Protein AF-A0ABC9BJR6-F1 (afdb_monomer)

Secondary structure (DSSP, 8-state):
--HHHHHHHHHHHHH-TT--EEEEEEETHHHHHHHHHHHHHEEE-GGGSS-SS----------EEETTBEEEEEEEES--TT-STTSSS-GGGTT-HHHHHHHTTTHHHH--HHHHHHTT---STTPPPHHHHTTSEETTEEHHHHHHHSSEEEEEEESSS-SSS-HHHHHT--TTTSPPGGG----SS-TTEEEEE-------------SS--HHHHHHHHHTTS--EEEEE--TTSGGGGGHHHHTTTSSHHHHGGGHHHHHHHHHT---

Solvent-accessible surface area (backbone atoms only — not comparable to full-atom values): 15468 Å² total;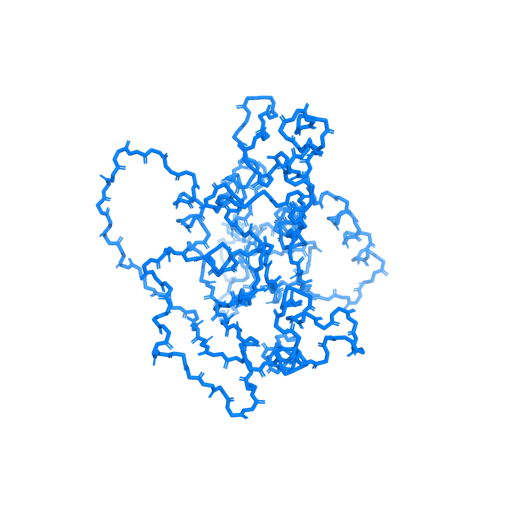 per-residue (Å²): 125,22,61,70,58,33,54,49,51,50,53,53,49,72,75,37,84,84,67,58,66,44,68,49,77,28,51,29,72,41,30,59,30,47,52,43,16,41,18,73,32,42,41,75,54,68,67,84,80,75,58,98,67,88,78,97,67,96,63,79,81,66,64,30,28,45,68,88,15,47,36,34,34,41,37,28,36,38,15,44,76,51,38,44,72,90,48,100,58,72,64,91,52,69,73,47,78,79,54,65,83,61,35,81,87,44,47,83,79,66,56,45,77,67,49,26,40,39,56,60,62,35,66,65,92,84,41,75,25,57,63,69,50,55,24,35,65,53,91,96,35,37,22,38,60,33,60,55,29,27,75,39,39,37,24,33,11,35,71,48,60,28,76,66,33,50,36,44,27,16,45,68,49,52,83,86,71,52,79,56,78,90,70,55,50,64,38,90,88,26,69,39,40,24,45,76,44,68,64,64,92,73,92,78,79,89,73,84,86,68,97,66,94,49,72,54,58,51,32,42,60,34,52,61,78,38,69,49,28,31,37,32,31,42,41,85,88,46,93,49,21,86,46,28,72,46,15,60,72,34,74,45,61,94,74,11,53,86,17,48,43,53,47,48,55,50,58,79,67,55,71,130

Sequence (272 aa):
MGERLANEVLSVVQQRTGVKKISFVAHSLGGLVARYAIGRLYEPNNRNMSSAGKSRDGVENLEGLIAGLEPMNFITFASPHLGSSGNKQLPFLCGLPFLERRASETAHLIVGRTGKHLFLTDNDDGRRPLLLRMVDDSGDLQFRSALRSFKRRVAYANANFDHMVGWRTSSIRRQHELPKHRLLVRDEKYPHIVYVEKEVTNNNETEARTNVYDPEEEMIRGLTQVPWERVDVSFQKSSQRLVAHNTIQVKSYWLNSDGADVINHMMDNFIV

InterPro domains:
  IPR007751 Domain of unknown function DUF676, lipase-like [PF05057] (1-169)
  IPR029058 Alpha/Beta hydrolase fold [G3DSA:3.40.50.1820] (1-260)
  IPR029058 Alpha/Beta hydrolase fold [SSF53474] (8-192)
  IPR044294 Lipase-like [PTHR12482] (1-268)

pLDDT: mean 79.79, std 20.38, range [33.16, 98.62]

Radius of gyration: 19.59 Å; Cα contacts (8 Å, |Δi|>4): 458; chains: 1; bounding box: 51×49×60 Å

Mean predicted aligned error: 10.08 Å

Nearest PDB structures (foldseek):
  2hih-assembly1_A  TM=3.660E-01  e=6.376E-02  Staphylococcus hyicus
  5ce5-assembly1_A  TM=3.638E-01  e=7.171E-02  Geobacillus thermocatenulatus
  9clr-assembly1_A  TM=4.215E-01  e=5.292E-01  Hevea brasiliensis
  9clr-assembly2_B  TM=4.699E-01  e=1.525E+00  Hevea brasiliensis
  8sni-assembly2_B  TM=3.286E-01  e=4.437E-01  Hevea brasiliensis

Organism: NCBI:txid240449

Structure (mmCIF, N/CA/C/O backbone):
data_AF-A0ABC9BJR6-F1
#
_entry.id   AF-A0ABC9BJR6-F1
#
loop_
_atom_site.group_PDB
_atom_site.id
_atom_site.type_symbol
_atom_site.label_atom_id
_atom_site.label_alt_id
_atom_site.label_comp_id
_atom_site.label_asym_id
_atom_site.label_entity_id
_atom_site.label_seq_id
_atom_site.pdbx_PDB_ins_code
_atom_site.Cartn_x
_atom_site.Cartn_y
_atom_site.Cartn_z
_atom_site.occupancy
_atom_site.B_iso_or_equiv
_atom_site.auth_seq_id
_atom_site.auth_comp_id
_atom_site.auth_asym_id
_atom_site.auth_atom_id
_atom_site.pdbx_PDB_model_num
ATOM 1 N N . MET A 1 1 ? -1.722 15.882 5.722 1.00 72.44 1 MET A N 1
ATOM 2 C CA . MET A 1 1 ? -2.001 14.855 4.681 1.00 72.44 1 MET A CA 1
ATOM 3 C C . MET A 1 1 ? -2.963 13.837 5.304 1.00 72.44 1 MET A C 1
ATOM 5 O O . MET A 1 1 ? -2.920 13.757 6.510 1.00 72.44 1 MET A O 1
ATOM 9 N N . GLY A 1 2 ? -3.872 13.151 4.596 1.00 84.75 2 GLY A N 1
ATOM 10 C CA . GLY A 1 2 ? -4.676 12.039 5.170 1.00 84.75 2 GLY A CA 1
ATOM 11 C C . GLY A 1 2 ? -5.944 12.354 5.988 1.00 84.75 2 GLY A C 1
ATOM 12 O O . GLY A 1 2 ? -6.841 11.520 6.006 1.00 84.75 2 GLY A O 1
ATOM 13 N N . GLU A 1 3 ? -6.091 13.548 6.570 1.00 90.25 3 GLU A N 1
ATOM 14 C CA . GLU A 1 3 ? -7.256 13.902 7.416 1.00 90.25 3 GLU A CA 1
ATOM 15 C C . GLU A 1 3 ? -8.616 13.660 6.758 1.00 90.25 3 GLU A C 1
ATOM 17 O O . GLU A 1 3 ? -9.513 13.048 7.328 1.00 90.25 3 GLU A O 1
ATOM 22 N N . ARG A 1 4 ? -8.751 14.119 5.511 1.00 93.44 4 ARG A N 1
ATOM 23 C CA . ARG A 1 4 ? -9.997 13.984 4.756 1.00 93.44 4 ARG A CA 1
ATOM 24 C C . ARG A 1 4 ? -10.370 12.517 4.538 1.00 93.44 4 ARG A C 1
ATOM 26 O O . ARG A 1 4 ? -11.547 12.197 4.572 1.00 93.44 4 ARG A O 1
ATOM 33 N N . LEU A 1 5 ? -9.377 11.646 4.328 1.00 95.62 5 LEU A N 1
ATOM 34 C CA . LEU A 1 5 ? -9.612 10.210 4.181 1.00 95.62 5 LEU A CA 1
ATOM 35 C C . LEU A 1 5 ? -10.090 9.601 5.502 1.00 95.62 5 LEU A C 1
ATOM 37 O O . LEU A 1 5 ? -11.038 8.829 5.489 1.00 95.62 5 LEU A O 1
ATOM 41 N N . ALA A 1 6 ? -9.481 9.972 6.631 1.00 96.50 6 ALA A N 1
ATOM 42 C CA . ALA A 1 6 ? -9.922 9.500 7.942 1.00 96.50 6 ALA A CA 1
ATOM 43 C C . ALA A 1 6 ? -11.385 9.893 8.226 1.00 96.50 6 ALA A C 1
ATOM 45 O O . ALA A 1 6 ? -12.198 9.043 8.577 1.00 96.50 6 ALA A O 1
ATOM 46 N N . ASN A 1 7 ? -11.745 11.156 7.983 1.00 97.12 7 ASN A N 1
ATOM 47 C CA . ASN A 1 7 ? -13.117 11.632 8.180 1.00 97.12 7 ASN A CA 1
ATOM 48 C C . ASN A 1 7 ? -14.127 10.917 7.268 1.00 97.12 7 ASN A C 1
ATOM 50 O O . ASN A 1 7 ? -15.218 10.573 7.717 1.00 97.12 7 ASN A O 1
ATOM 54 N N . GLU A 1 8 ? -13.758 10.654 6.011 1.00 97.00 8 GLU A N 1
ATOM 55 C CA . GLU A 1 8 ? -14.596 9.893 5.078 1.00 97.00 8 GLU A CA 1
ATOM 56 C C . GLU A 1 8 ? -14.822 8.457 5.569 1.00 97.00 8 GLU A C 1
ATOM 58 O O . GLU A 1 8 ? -15.955 7.981 5.586 1.00 97.00 8 GLU A O 1
ATOM 63 N N . VAL A 1 9 ? -13.762 7.781 6.031 1.00 97.38 9 VAL A N 1
ATOM 64 C CA . VAL A 1 9 ? -13.868 6.425 6.589 1.00 97.38 9 VAL A CA 1
ATOM 65 C C . VAL A 1 9 ? -14.830 6.411 7.775 1.00 97.38 9 VAL A C 1
ATOM 67 O O . VAL A 1 9 ? -15.749 5.598 7.784 1.00 97.38 9 VAL A O 1
ATOM 70 N N . LEU A 1 10 ? -14.685 7.335 8.730 1.00 96.62 10 LEU A N 1
ATOM 71 C CA . LEU A 1 10 ? -15.600 7.435 9.874 1.00 96.62 10 LEU A CA 1
ATOM 72 C C . LEU A 1 10 ? -17.053 7.628 9.428 1.00 96.62 10 LEU A C 1
ATOM 74 O O . LEU A 1 10 ? -17.943 6.952 9.942 1.00 96.62 10 LEU A O 1
ATOM 78 N N . SER A 1 11 ? -17.291 8.501 8.445 1.00 96.75 11 SER A N 1
ATOM 79 C CA . SER A 1 11 ? -18.632 8.743 7.907 1.00 96.75 11 SER A CA 1
ATOM 80 C C . SER A 1 11 ? -19.245 7.476 7.301 1.00 96.75 11 SER A C 1
ATOM 82 O O . SER A 1 11 ? -20.383 7.123 7.613 1.00 96.75 11 SER A O 1
ATOM 84 N N . VAL A 1 12 ? -18.478 6.737 6.494 1.00 96.12 12 VAL A N 1
ATOM 85 C CA . VAL A 1 12 ? -18.939 5.491 5.865 1.00 96.12 12 VAL A CA 1
ATOM 86 C C . VAL A 1 12 ? -19.206 4.400 6.902 1.00 96.12 12 VAL A C 1
ATOM 88 O O . VAL A 1 12 ? -20.218 3.705 6.799 1.00 96.12 12 VAL A O 1
ATOM 91 N N . VAL A 1 13 ? -18.336 4.246 7.904 1.00 95.44 13 VAL A N 1
ATOM 92 C CA . VAL A 1 13 ? -18.509 3.244 8.970 1.00 95.44 13 VAL A CA 1
ATOM 93 C C . VAL A 1 13 ? -19.767 3.530 9.788 1.00 95.44 13 VAL A C 1
ATOM 95 O O . VAL A 1 13 ? -20.563 2.621 10.019 1.00 95.44 13 VAL A O 1
ATOM 98 N N . GLN A 1 14 ? -20.012 4.794 10.145 1.00 93.69 14 GLN A N 1
ATOM 99 C CA . GLN A 1 14 ? -21.229 5.202 10.856 1.00 93.69 14 GLN A CA 1
ATOM 100 C C . GLN A 1 14 ? -22.506 4.912 10.056 1.00 93.69 14 GLN A C 1
ATOM 102 O O . GLN A 1 14 ? -23.525 4.533 10.630 1.00 93.69 14 GLN A O 1
ATOM 107 N N . GLN A 1 15 ? -22.459 5.054 8.729 1.00 95.81 15 GLN A N 1
ATOM 108 C CA . GLN A 1 15 ? -23.601 4.786 7.850 1.00 95.81 15 GLN A CA 1
ATOM 109 C C . GLN A 1 15 ? -23.827 3.293 7.570 1.00 95.81 15 GLN A C 1
ATOM 111 O O . GLN A 1 15 ? -24.908 2.911 7.119 1.00 95.81 15 GLN A O 1
ATOM 116 N N . ARG A 1 16 ? -22.829 2.432 7.804 1.00 93.62 16 ARG A N 1
ATOM 117 C CA . ARG A 1 16 ? -22.871 1.005 7.451 1.00 93.62 16 ARG A CA 1
ATOM 118 C C . ARG A 1 16 ? -22.649 0.113 8.672 1.00 93.62 16 ARG A C 1
ATOM 120 O O . ARG A 1 16 ? -21.613 -0.530 8.811 1.00 93.62 16 ARG A O 1
ATOM 127 N N . THR A 1 17 ? -23.683 -0.011 9.500 1.00 85.12 17 THR A N 1
ATOM 128 C CA . THR A 1 17 ? -23.673 -0.738 10.788 1.00 85.12 17 THR A CA 1
ATOM 129 C C . THR A 1 17 ? -23.356 -2.240 10.713 1.00 85.12 17 THR A C 1
ATOM 131 O O . THR A 1 17 ? -23.087 -2.858 11.739 1.00 85.12 17 THR A O 1
ATOM 134 N N . GLY A 1 18 ? -23.377 -2.852 9.523 1.00 91.12 18 GLY A N 1
ATOM 135 C CA . GLY A 1 18 ? -23.028 -4.265 9.322 1.00 91.12 18 GLY A CA 1
ATOM 136 C C . GLY A 1 18 ? -21.555 -4.531 8.990 1.00 91.12 18 GLY A C 1
ATOM 137 O O . GLY A 1 18 ? -21.148 -5.692 8.934 1.00 91.12 18 GLY A O 1
ATOM 138 N N . VAL A 1 19 ? -20.756 -3.490 8.736 1.00 93.94 19 VAL A N 1
ATOM 139 C CA . VAL A 1 19 ? -19.340 -3.647 8.381 1.00 93.94 19 VAL A CA 1
ATOM 140 C C . VAL A 1 19 ? -18.544 -3.974 9.640 1.00 93.94 19 VAL A C 1
ATOM 142 O O . VAL A 1 19 ? -18.685 -3.307 10.657 1.00 93.94 19 VAL A O 1
ATOM 145 N N . LYS A 1 20 ? -17.711 -5.017 9.572 1.00 94.88 20 LYS A N 1
ATOM 146 C CA . LYS A 1 20 ? -16.884 -5.482 10.703 1.00 94.88 20 LYS A CA 1
ATOM 147 C C . LYS A 1 20 ? -15.385 -5.376 10.454 1.00 94.88 20 LYS A C 1
ATOM 149 O O . LYS A 1 20 ? -14.608 -5.404 11.398 1.00 94.88 20 LYS A O 1
ATOM 154 N N . LYS A 1 21 ? -14.992 -5.281 9.187 1.00 96.94 21 LYS A N 1
ATOM 155 C CA . LYS A 1 21 ? -13.612 -5.402 8.732 1.00 96.94 21 LYS A CA 1
ATOM 156 C C . LYS A 1 21 ? -13.261 -4.256 7.805 1.00 96.94 21 LYS A C 1
ATOM 158 O O . LYS A 1 21 ? -14.114 -3.791 7.048 1.00 96.94 21 LYS A O 1
ATOM 163 N N . ILE A 1 22 ? -12.003 -3.840 7.837 1.00 97.56 22 ILE A N 1
ATOM 164 C CA . ILE A 1 22 ? -11.476 -2.793 6.967 1.00 97.56 22 ILE A CA 1
ATOM 165 C C . ILE A 1 22 ? -10.148 -3.217 6.349 1.00 97.56 22 ILE A C 1
ATOM 167 O O . ILE A 1 22 ? -9.322 -3.880 6.970 1.00 97.56 22 ILE A O 1
ATOM 171 N N . SER A 1 23 ? -9.947 -2.838 5.091 1.00 98.38 23 SER A N 1
ATOM 172 C CA . SER A 1 23 ? -8.678 -2.984 4.384 1.00 98.38 23 SER A CA 1
ATOM 173 C C . SER A 1 23 ? -8.364 -1.698 3.639 1.00 98.38 23 SER A C 1
ATOM 175 O O . SER A 1 23 ? -9.264 -1.057 3.097 1.00 98.38 23 SER A O 1
ATOM 177 N N . PHE A 1 24 ? -7.087 -1.344 3.588 1.00 98.56 24 PHE A N 1
A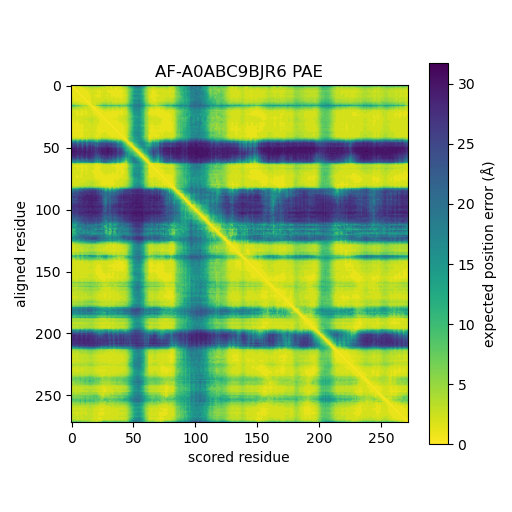TOM 178 C CA . PHE A 1 24 ? -6.582 -0.229 2.803 1.00 98.56 24 PHE A CA 1
ATOM 179 C C . PHE A 1 24 ? -5.769 -0.784 1.642 1.00 98.56 24 PHE A C 1
ATOM 181 O O . PHE A 1 24 ? -4.805 -1.516 1.849 1.00 98.56 24 PHE A O 1
ATOM 188 N N . VAL A 1 25 ? -6.154 -0.411 0.424 1.00 98.31 25 VAL A N 1
ATOM 189 C CA . VAL A 1 25 ? -5.383 -0.667 -0.794 1.00 98.31 25 VAL A CA 1
ATOM 190 C C . VAL A 1 25 ? -5.070 0.683 -1.411 1.00 98.31 25 VAL A C 1
ATOM 192 O O . VAL A 1 25 ? -5.979 1.472 -1.673 1.00 98.31 25 VAL A O 1
ATOM 195 N N . ALA A 1 26 ? -3.790 0.986 -1.588 1.00 97.69 26 ALA A N 1
ATOM 196 C CA . ALA A 1 26 ? -3.365 2.312 -1.996 1.00 97.69 26 ALA A CA 1
ATOM 197 C C . ALA A 1 26 ? -2.245 2.268 -3.032 1.00 97.69 26 ALA A C 1
ATOM 199 O O . ALA A 1 26 ? -1.406 1.376 -3.033 1.00 97.69 26 ALA A O 1
ATOM 200 N N . HIS A 1 27 ? -2.208 3.274 -3.899 1.00 96.06 27 HIS A N 1
ATOM 201 C CA . HIS A 1 27 ? -1.194 3.408 -4.938 1.00 96.06 27 HIS A CA 1
ATOM 202 C C . HIS A 1 27 ? -0.445 4.725 -4.805 1.00 96.06 27 HIS A C 1
ATOM 204 O O . HIS A 1 27 ? -1.045 5.762 -4.502 1.00 96.06 27 HIS A O 1
ATOM 210 N N . SER A 1 28 ? 0.865 4.693 -5.058 1.00 93.19 28 SER A N 1
ATOM 211 C CA . SER A 1 28 ? 1.709 5.883 -5.114 1.00 93.19 28 SER A CA 1
ATOM 212 C C . SER A 1 28 ? 1.591 6.701 -3.826 1.00 93.19 28 SER A C 1
ATOM 214 O O . SER A 1 28 ? 1.618 6.147 -2.722 1.00 93.19 28 SER A O 1
ATOM 216 N N . LEU A 1 29 ? 1.412 8.015 -3.939 1.00 90.69 29 LEU A N 1
ATOM 217 C CA . LEU A 1 29 ? 1.162 8.922 -2.822 1.00 90.69 29 LEU A CA 1
ATOM 218 C C . LEU A 1 29 ? 0.001 8.477 -1.912 1.00 90.69 29 LEU A C 1
ATOM 220 O O . LEU A 1 29 ? 0.015 8.766 -0.714 1.00 90.69 29 LEU A O 1
ATOM 224 N N . GLY A 1 30 ? -0.981 7.750 -2.452 1.00 93.44 30 GLY A N 1
ATOM 225 C CA . GLY A 1 30 ? -2.101 7.203 -1.694 1.00 93.44 30 GLY A CA 1
ATOM 226 C C . GLY A 1 30 ? -1.656 6.342 -0.511 1.00 93.44 30 GLY A C 1
ATOM 227 O O . GLY A 1 30 ? -2.306 6.385 0.526 1.00 93.44 30 GLY A O 1
ATOM 228 N N . GLY A 1 31 ? -0.526 5.630 -0.610 1.00 95.81 31 GLY A N 1
ATOM 229 C CA . GLY A 1 31 ? 0.002 4.825 0.499 1.00 95.81 31 GLY A CA 1
ATOM 230 C C . GLY A 1 31 ? 0.421 5.667 1.706 1.00 95.81 31 GLY A C 1
ATOM 231 O O . GLY A 1 31 ? 0.171 5.285 2.846 1.00 95.81 31 GLY A O 1
ATOM 232 N N . LEU A 1 32 ? 0.980 6.860 1.477 1.00 94.19 32 LEU A N 1
ATOM 233 C CA . LEU A 1 32 ? 1.318 7.806 2.548 1.00 94.19 32 LEU A CA 1
ATOM 234 C C . LEU A 1 32 ? 0.064 8.442 3.160 1.00 94.19 32 LEU A C 1
ATOM 236 O O . LEU A 1 32 ? -0.031 8.597 4.376 1.00 94.19 32 LEU A O 1
ATOM 240 N N . VAL A 1 33 ? -0.923 8.765 2.320 1.00 94.62 33 VAL A N 1
ATOM 241 C CA . VAL A 1 33 ? -2.237 9.259 2.761 1.00 94.62 33 VAL A CA 1
ATOM 242 C C . VAL A 1 33 ? -2.947 8.204 3.618 1.00 94.62 33 VAL A C 1
ATOM 244 O O . VAL A 1 33 ? -3.481 8.550 4.670 1.00 94.62 33 VAL A O 1
ATOM 247 N N . ALA A 1 34 ? -2.909 6.935 3.203 1.00 97.44 34 ALA A N 1
ATOM 248 C CA . ALA A 1 34 ? -3.475 5.805 3.931 1.00 97.44 34 ALA A CA 1
ATOM 249 C C . ALA A 1 34 ? -2.753 5.571 5.263 1.00 97.44 34 ALA A C 1
ATOM 251 O O . ALA A 1 34 ? -3.424 5.470 6.283 1.00 97.44 34 ALA A O 1
ATOM 252 N N . ARG A 1 35 ? -1.409 5.584 5.286 1.00 95.81 35 ARG A N 1
ATOM 253 C CA . ARG A 1 35 ? -0.612 5.501 6.528 1.00 95.81 35 ARG A CA 1
ATOM 254 C C . ARG A 1 35 ? -0.992 6.579 7.536 1.00 95.81 35 ARG A C 1
ATOM 256 O O . ARG A 1 35 ? -1.151 6.288 8.717 1.00 95.81 35 ARG A O 1
ATOM 263 N N . TYR A 1 36 ? -1.168 7.815 7.070 1.00 95.12 36 TYR A N 1
ATOM 264 C CA . TYR A 1 36 ? -1.629 8.880 7.951 1.00 95.12 36 TYR A CA 1
ATOM 265 C C . TYR A 1 36 ? -3.040 8.595 8.478 1.00 95.12 36 TYR A C 1
ATOM 267 O O . TYR A 1 36 ? -3.291 8.717 9.674 1.00 95.12 36 TYR A O 1
ATOM 275 N N . ALA A 1 37 ? -3.962 8.220 7.588 1.00 97.00 37 ALA A N 1
ATOM 276 C CA . ALA A 1 37 ? -5.354 7.987 7.948 1.00 97.00 37 ALA A CA 1
ATOM 277 C C . ALA A 1 37 ? -5.502 6.856 8.974 1.00 97.00 37 ALA A C 1
ATOM 279 O O . ALA A 1 37 ? -6.202 7.047 9.961 1.00 97.00 37 ALA A O 1
ATOM 280 N N . ILE A 1 38 ? -4.803 5.728 8.817 1.00 97.25 38 ILE A N 1
ATOM 281 C CA . ILE A 1 38 ? -4.885 4.629 9.793 1.00 97.25 38 ILE A CA 1
ATOM 282 C C . ILE A 1 38 ? -4.388 5.054 11.176 1.00 97.25 38 ILE A C 1
ATOM 284 O O . ILE A 1 38 ? -5.016 4.702 12.162 1.00 97.25 38 ILE A O 1
ATOM 288 N N . GLY A 1 39 ? -3.340 5.882 11.269 1.00 95.00 39 GLY A N 1
ATOM 289 C CA . GLY A 1 39 ? -2.873 6.397 12.560 1.00 95.00 39 GLY A CA 1
ATOM 290 C C . GLY A 1 39 ? -3.867 7.350 13.226 1.00 95.00 39 GLY A C 1
ATOM 291 O O . GLY A 1 39 ? -3.892 7.446 14.447 1.00 95.00 39 GLY A O 1
ATOM 292 N N . ARG A 1 40 ? -4.708 8.031 12.437 1.00 95.19 40 ARG A N 1
ATOM 293 C CA . ARG A 1 40 ? -5.812 8.868 12.936 1.00 95.19 40 ARG A CA 1
ATOM 294 C C . ARG A 1 40 ? -7.038 8.077 13.364 1.00 95.19 40 ARG A C 1
ATOM 296 O O . ARG A 1 40 ? -7.784 8.557 14.208 1.00 95.19 40 ARG A O 1
ATOM 303 N N . LEU A 1 41 ? -7.263 6.932 12.734 1.00 96.06 41 LEU A N 1
ATOM 304 C CA . LEU A 1 41 ? -8.416 6.064 12.963 1.00 96.06 41 LEU A CA 1
ATOM 305 C C . LEU A 1 41 ? -8.142 4.989 14.015 1.00 96.06 41 LEU A C 1
ATOM 307 O O . LEU A 1 41 ? -9.039 4.219 14.337 1.00 96.06 41 LEU A O 1
ATOM 311 N N . TYR A 1 42 ? -6.905 4.886 14.491 1.00 96.25 42 TYR A N 1
ATOM 312 C CA . TYR A 1 42 ? -6.499 3.815 15.378 1.00 96.25 42 TYR A CA 1
ATOM 313 C C . TYR A 1 42 ? -7.056 3.983 16.784 1.00 96.25 42 TYR A C 1
ATOM 315 O O . TYR A 1 42 ? -6.905 5.027 17.418 1.00 96.25 42 TYR A O 1
ATOM 323 N N . GLU A 1 43 ? -7.649 2.904 17.275 1.00 94.00 43 GLU A N 1
ATOM 324 C CA . GLU A 1 43 ? -8.226 2.792 18.603 1.00 94.00 43 GLU A CA 1
ATOM 325 C C . GLU A 1 43 ? -7.504 1.658 19.348 1.00 94.00 43 GLU A C 1
ATOM 327 O O . GLU A 1 43 ? -7.690 0.481 19.014 1.00 94.00 43 GLU A O 1
ATOM 332 N N . PRO A 1 44 ? -6.657 1.983 20.345 1.00 89.69 44 PRO A N 1
ATOM 333 C CA . PRO A 1 44 ? -5.947 0.981 21.129 1.00 89.69 44 PRO A CA 1
ATOM 334 C C . PRO A 1 44 ? -6.916 0.060 21.869 1.00 89.69 44 PRO A C 1
ATOM 336 O O . PRO A 1 44 ? -7.920 0.503 22.434 1.00 89.69 44 PRO A O 1
ATOM 339 N N . ASN A 1 45 ? -6.590 -1.229 21.937 1.00 82.38 45 ASN A N 1
ATOM 340 C CA . ASN A 1 45 ? -7.399 -2.172 22.696 1.00 82.38 45 ASN A CA 1
ATOM 341 C C . ASN A 1 45 ? -7.141 -1.991 24.208 1.00 82.38 45 ASN A C 1
ATOM 343 O O . ASN A 1 45 ? -6.183 -2.522 24.764 1.00 82.38 45 ASN A O 1
ATOM 347 N N . ASN A 1 46 ? -8.005 -1.245 24.906 1.00 64.50 46 ASN A N 1
ATOM 348 C CA . ASN A 1 46 ? -7.863 -0.936 26.342 1.00 64.50 46 ASN A CA 1
ATOM 349 C C . ASN A 1 46 ? -8.050 -2.138 27.297 1.00 64.50 46 ASN A C 1
ATOM 351 O O . ASN A 1 46 ? -8.091 -1.964 28.517 1.00 64.50 46 ASN A O 1
ATOM 355 N N . ARG A 1 47 ? -8.135 -3.374 26.786 1.00 55.56 47 ARG A N 1
ATOM 356 C CA . ARG A 1 47 ? -8.349 -4.581 27.604 1.00 55.56 47 ARG A CA 1
ATOM 357 C C . ARG A 1 47 ? -7.238 -4.866 28.623 1.00 55.56 47 ARG A C 1
ATOM 359 O O . ARG A 1 47 ? -7.493 -5.575 29.592 1.00 55.56 47 ARG A O 1
ATOM 366 N N . ASN A 1 48 ? -6.058 -4.260 28.484 1.00 47.69 48 ASN A N 1
ATOM 367 C CA . ASN A 1 48 ? -4.953 -4.442 29.433 1.00 47.69 48 ASN A CA 1
ATOM 368 C C . ASN A 1 48 ? -5.006 -3.545 30.686 1.00 47.69 48 ASN A C 1
ATOM 370 O O . ASN A 1 48 ? -4.190 -3.741 31.581 1.00 47.69 48 ASN A O 1
ATOM 374 N N . MET A 1 49 ? -5.951 -2.602 30.803 1.00 46.41 49 MET A N 1
ATOM 375 C CA . MET A 1 49 ? -6.090 -1.769 32.016 1.00 46.41 49 MET A CA 1
ATOM 376 C C . MET A 1 49 ? -7.175 -2.249 32.994 1.00 46.41 49 MET A C 1
ATOM 378 O O . MET A 1 49 ? -7.208 -1.785 34.130 1.00 46.41 49 MET A O 1
ATOM 382 N N . SER A 1 50 ? -8.055 -3.178 32.603 1.00 43.12 50 SER A N 1
ATOM 383 C CA . SER A 1 50 ? -9.271 -3.478 33.383 1.00 43.12 50 SER A CA 1
ATOM 384 C C . SER A 1 50 ? -9.641 -4.959 33.500 1.00 43.12 50 SER A C 1
ATOM 386 O O . SER A 1 50 ? -10.799 -5.276 33.752 1.00 43.12 50 SER A O 1
ATOM 388 N N . SER A 1 51 ? -8.699 -5.896 33.343 1.00 43.06 51 SER A N 1
ATOM 389 C CA . SER A 1 51 ? -9.006 -7.334 33.475 1.00 43.06 51 SER A CA 1
ATOM 390 C C . SER A 1 51 ? -7.939 -8.119 34.241 1.00 43.06 51 SER A C 1
ATOM 392 O O . SER A 1 51 ? -7.270 -9.003 33.709 1.00 43.06 51 SER A O 1
ATOM 394 N N . ALA A 1 52 ? -7.847 -7.861 35.547 1.00 42.66 52 ALA A N 1
ATOM 395 C CA . ALA A 1 52 ? -7.503 -8.914 36.495 1.00 42.66 52 ALA A CA 1
ATOM 396 C C . ALA A 1 52 ? -8.661 -9.933 36.517 1.00 42.66 52 ALA A C 1
ATOM 398 O O . ALA A 1 52 ? -9.574 -9.829 37.330 1.00 42.66 52 ALA A O 1
ATOM 399 N N . GLY A 1 53 ? -8.649 -10.900 35.594 1.00 45.47 53 GLY A N 1
ATOM 400 C CA . GLY A 1 53 ? -9.499 -12.090 35.685 1.00 45.47 53 GLY A CA 1
ATOM 401 C C . GLY A 1 53 ? -10.193 -12.525 34.394 1.00 45.47 53 GLY A C 1
ATOM 402 O O . GLY A 1 53 ? -11.165 -11.905 33.987 1.00 45.47 53 GLY A O 1
ATOM 403 N N . LYS A 1 54 ? -9.766 -13.703 33.900 1.00 45.09 54 LYS A N 1
ATOM 404 C CA . LYS A 1 54 ? -10.460 -14.643 32.984 1.00 45.09 54 LYS A CA 1
ATOM 405 C C . LYS A 1 54 ? -10.651 -14.116 31.542 1.00 45.09 54 LYS A C 1
ATOM 407 O O . LYS A 1 54 ? -11.165 -13.035 31.333 1.00 45.09 54 LYS A O 1
ATOM 412 N N . SER A 1 55 ? -10.233 -14.799 30.476 1.00 38.38 55 SER A N 1
ATOM 413 C CA . SER A 1 55 ? -10.238 -16.241 30.203 1.00 38.38 55 SER A CA 1
ATOM 414 C C . SER A 1 55 ? -9.162 -16.590 29.167 1.00 38.38 55 SER A C 1
ATOM 416 O O . SER A 1 55 ? -8.883 -15.803 28.266 1.00 38.38 55 SER A O 1
ATOM 418 N N . ARG A 1 56 ? -8.579 -17.787 29.291 1.00 47.03 56 ARG A N 1
ATOM 419 C CA . ARG A 1 56 ? -7.739 -18.420 28.269 1.00 47.03 56 ARG A CA 1
ATOM 420 C C . ARG A 1 56 ? -8.645 -18.973 27.169 1.00 47.03 56 ARG A C 1
ATOM 422 O O . ARG A 1 56 ? -9.136 -20.081 27.319 1.00 47.03 56 ARG A O 1
ATOM 429 N N . ASP A 1 57 ? -8.843 -18.214 26.104 1.00 40.12 57 ASP A N 1
ATOM 430 C CA . ASP A 1 57 ? -9.192 -18.768 24.797 1.00 40.12 57 ASP A CA 1
ATOM 431 C C . ASP A 1 57 ? -8.357 -18.026 23.758 1.00 40.12 57 ASP A C 1
ATOM 433 O O . ASP A 1 57 ? -8.293 -16.797 23.768 1.00 40.12 57 ASP A O 1
ATOM 437 N N . GLY A 1 58 ? -7.636 -18.791 22.939 1.00 41.75 58 GLY A N 1
ATOM 438 C CA . GLY A 1 58 ? -6.610 -18.331 22.002 1.00 41.75 58 GLY A CA 1
ATOM 439 C C . GLY A 1 58 ? -7.167 -17.562 20.807 1.00 41.75 58 GLY A C 1
ATOM 440 O O . GLY A 1 58 ? -6.996 -17.985 19.669 1.00 41.75 58 GLY A O 1
ATOM 441 N N . VAL A 1 59 ? -7.826 -16.437 21.064 1.00 43.06 59 VAL A N 1
ATOM 442 C CA . VAL A 1 59 ? -8.165 -15.445 20.047 1.00 43.06 59 VAL A CA 1
ATOM 443 C C . VAL A 1 59 ? -6.955 -14.533 19.912 1.00 43.06 59 VAL A C 1
ATOM 445 O O . VAL A 1 59 ? -6.538 -13.920 20.893 1.00 43.06 59 VAL A O 1
ATOM 448 N N . GLU A 1 60 ? -6.368 -14.499 18.716 1.00 48.28 60 GLU A N 1
ATOM 449 C CA . GLU A 1 60 ? -5.293 -13.583 18.331 1.00 48.28 60 GLU A CA 1
ATOM 450 C C . GLU A 1 60 ? -5.534 -12.208 18.966 1.00 48.28 60 GLU A C 1
ATOM 452 O O . GLU A 1 60 ? -6.584 -11.595 18.758 1.00 48.28 60 GLU A O 1
ATOM 457 N N . ASN A 1 61 ? -4.599 -11.764 19.810 1.00 53.19 61 ASN A N 1
ATOM 458 C CA . ASN A 1 61 ? -4.678 -10.477 20.489 1.00 53.19 61 ASN A CA 1
ATOM 459 C C . ASN A 1 61 ? -4.726 -9.366 19.431 1.00 53.19 61 ASN A C 1
ATOM 461 O O . ASN A 1 61 ? -3.684 -8.916 18.967 1.00 53.19 61 ASN A O 1
ATOM 465 N N . LEU A 1 62 ? -5.928 -8.933 19.040 1.00 57.88 62 LEU A N 1
ATOM 466 C CA . LEU A 1 62 ? -6.120 -7.750 18.207 1.00 57.88 62 LEU A CA 1
ATOM 467 C C . LEU A 1 62 ? -5.487 -6.566 18.937 1.00 57.88 62 LEU A C 1
ATOM 469 O O . LEU A 1 62 ? -5.997 -6.120 19.969 1.00 57.88 62 LEU A O 1
ATOM 473 N N . GLU A 1 63 ? -4.357 -6.092 18.418 1.00 76.06 63 GLU A N 1
ATOM 474 C CA . GLU A 1 63 ? -3.560 -5.033 19.041 1.00 76.06 63 GLU A CA 1
ATOM 475 C C . GLU A 1 63 ? -4.302 -3.684 19.073 1.00 76.06 63 GLU A C 1
ATOM 477 O O . GLU A 1 63 ? -4.051 -2.857 19.948 1.00 76.06 63 GLU A O 1
ATOM 482 N N . GLY A 1 64 ? -5.300 -3.506 18.202 1.00 90.94 64 GLY A N 1
ATOM 483 C CA . GLY A 1 64 ? -6.236 -2.386 18.195 1.00 90.94 64 GLY A CA 1
ATOM 484 C C . GLY A 1 64 ? -7.217 -2.478 17.026 1.00 90.94 64 GLY A C 1
ATOM 485 O O . GLY A 1 64 ? -7.153 -3.408 16.219 1.00 90.94 64 GLY A O 1
ATOM 486 N N . LEU A 1 65 ? -8.140 -1.524 16.957 1.00 95.50 65 LEU A N 1
ATOM 487 C CA . LEU A 1 65 ? -9.121 -1.390 15.878 1.00 95.50 65 LEU A CA 1
ATOM 488 C C . LEU A 1 65 ? -8.793 -0.173 15.009 1.00 95.50 65 LEU A C 1
ATOM 490 O O . LEU A 1 65 ? -8.077 0.735 15.431 1.00 95.50 65 LEU A O 1
ATOM 494 N N . ILE A 1 66 ? -9.342 -0.141 13.798 1.00 96.88 66 ILE A N 1
ATOM 495 C CA . ILE A 1 66 ? -9.286 1.020 12.906 1.00 96.88 66 ILE A CA 1
ATOM 496 C C . ILE A 1 66 ? -10.720 1.487 12.668 1.00 96.88 66 ILE A C 1
ATOM 498 O O . ILE A 1 66 ? -11.481 0.799 11.990 1.00 96.88 66 ILE A O 1
ATOM 502 N N . ALA A 1 67 ? -11.091 2.643 13.221 1.00 95.88 67 ALA A N 1
ATOM 503 C CA . ALA A 1 67 ? -12.459 3.168 13.203 1.00 95.88 67 ALA A CA 1
ATOM 504 C C . ALA A 1 67 ? -13.488 2.158 13.748 1.00 95.88 67 ALA A C 1
ATOM 506 O O . ALA A 1 67 ? -14.528 1.924 13.133 1.00 95.88 67 ALA A O 1
ATOM 507 N N . GLY A 1 68 ? -13.153 1.482 14.8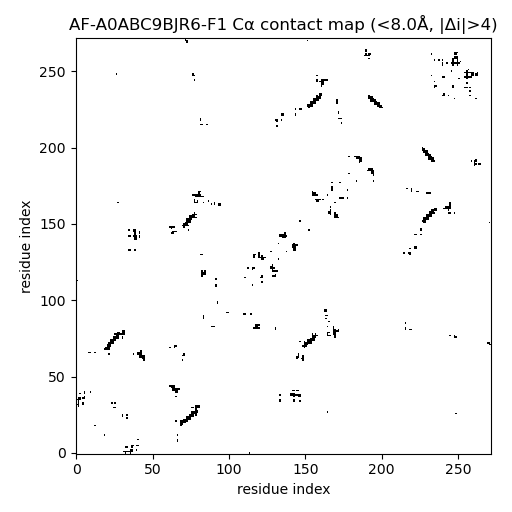47 1.00 94.62 68 GLY A N 1
ATOM 508 C CA . GLY A 1 68 ? -13.956 0.403 15.428 1.00 94.62 68 GLY A CA 1
ATOM 509 C C . GLY A 1 68 ? -14.037 -0.892 14.602 1.00 94.62 68 GLY A C 1
ATOM 510 O O . GLY A 1 68 ? -14.760 -1.807 14.995 1.00 94.62 68 GLY A O 1
ATOM 511 N N . LEU A 1 69 ? -13.318 -1.004 13.478 1.00 95.94 69 LEU A N 1
ATOM 512 C CA . LEU A 1 69 ? -13.320 -2.184 12.608 1.00 95.94 69 LEU A CA 1
ATOM 513 C C . LEU A 1 69 ? -12.049 -3.020 12.758 1.00 95.94 69 LEU A C 1
ATOM 515 O O . LEU A 1 69 ? -10.972 -2.496 13.039 1.00 95.94 69 LEU A O 1
ATOM 519 N N . GLU A 1 70 ? -12.177 -4.325 12.509 1.00 96.06 70 GLU A N 1
ATOM 520 C CA . GLU A 1 70 ? -11.061 -5.268 12.465 1.00 96.06 70 GLU A CA 1
ATOM 521 C C . GLU A 1 70 ? -10.173 -4.989 11.229 1.00 96.06 70 GLU A C 1
ATOM 523 O O . GLU A 1 70 ? -10.650 -5.074 10.089 1.00 96.06 70 GLU A O 1
ATOM 528 N N . PRO A 1 71 ? -8.891 -4.633 11.414 1.00 97.38 71 PRO A N 1
ATOM 529 C CA . PRO A 1 71 ? -7.986 -4.319 10.312 1.00 97.38 71 PRO A CA 1
ATOM 530 C C . PRO A 1 71 ? -7.416 -5.589 9.657 1.00 97.38 71 PRO A C 1
ATOM 532 O O . PRO A 1 71 ? -6.674 -6.357 10.267 1.00 97.38 71 PRO A O 1
ATOM 535 N N . MET A 1 72 ? -7.732 -5.800 8.377 1.00 97.81 72 MET A N 1
ATOM 536 C CA . MET A 1 72 ? -7.379 -7.030 7.655 1.00 97.81 72 MET A CA 1
ATOM 537 C C . MET A 1 72 ? -6.122 -6.865 6.801 1.00 97.81 72 MET A C 1
ATOM 539 O O . MET A 1 72 ? -5.112 -7.510 7.068 1.00 97.81 72 MET A O 1
ATOM 543 N N . ASN A 1 73 ? -6.157 -5.981 5.797 1.00 98.38 73 ASN A N 1
ATOM 544 C CA . ASN A 1 73 ? -5.044 -5.792 4.865 1.00 98.38 73 ASN A CA 1
ATOM 545 C C . ASN A 1 73 ? -4.625 -4.321 4.777 1.00 98.38 73 ASN A C 1
ATOM 547 O O . ASN A 1 73 ? -5.469 -3.440 4.600 1.00 98.38 73 ASN A O 1
ATOM 551 N N . PHE A 1 74 ? -3.320 -4.071 4.819 1.00 98.44 74 PHE A N 1
ATOM 552 C CA . PHE A 1 74 ? -2.709 -2.807 4.425 1.00 98.44 74 PHE A CA 1
ATOM 553 C C . PHE A 1 74 ? -1.787 -3.056 3.229 1.00 98.44 74 PHE A C 1
ATOM 555 O O . PHE A 1 74 ? -0.686 -3.583 3.380 1.00 98.44 74 PHE A O 1
ATOM 562 N N . ILE A 1 75 ? -2.253 -2.722 2.028 1.00 98.62 75 ILE A N 1
ATOM 563 C CA . ILE A 1 75 ? -1.584 -3.050 0.767 1.00 98.62 75 ILE A CA 1
ATOM 564 C C . ILE A 1 75 ? -1.226 -1.763 0.039 1.00 98.62 75 ILE A C 1
ATOM 566 O O . ILE A 1 75 ? -2.083 -0.905 -0.194 1.00 98.62 75 ILE A O 1
ATOM 570 N N . THR A 1 76 ? 0.033 -1.640 -0.362 1.00 98.50 76 THR A N 1
ATOM 571 C CA . THR A 1 76 ? 0.511 -0.509 -1.152 1.00 98.50 76 THR A CA 1
ATOM 572 C C . THR A 1 76 ? 1.125 -0.952 -2.469 1.00 98.50 76 THR A C 1
ATOM 574 O O . THR A 1 76 ? 1.769 -1.993 -2.556 1.00 98.50 76 THR A O 1
ATOM 577 N N . PHE A 1 77 ? 0.930 -0.137 -3.502 1.00 98.31 77 PHE A N 1
ATOM 578 C CA . PHE A 1 77 ? 1.499 -0.314 -4.832 1.00 98.31 77 PHE A CA 1
ATOM 579 C C . PHE A 1 77 ? 2.338 0.902 -5.196 1.00 98.31 77 PHE A C 1
ATOM 581 O O . PHE A 1 77 ? 1.812 2.014 -5.276 1.00 98.31 77 PHE A O 1
ATOM 588 N N . ALA A 1 78 ? 3.631 0.695 -5.444 1.00 96.12 78 ALA A N 1
ATOM 589 C CA . ALA A 1 78 ? 4.563 1.740 -5.860 1.00 96.12 78 ALA A CA 1
ATOM 590 C C . ALA A 1 78 ? 4.481 3.005 -4.979 1.00 96.12 78 ALA A C 1
ATOM 592 O O . ALA A 1 78 ? 4.501 4.123 -5.486 1.00 96.12 78 ALA A O 1
ATOM 593 N N . SER A 1 79 ? 4.333 2.848 -3.659 1.00 95.50 79 SER A N 1
ATOM 594 C CA . SER A 1 79 ? 4.176 3.965 -2.717 1.00 95.50 79 SER A CA 1
ATOM 595 C C . SER A 1 79 ? 5.520 4.423 -2.145 1.00 95.50 79 SER A C 1
ATOM 597 O O . SER A 1 79 ? 6.248 3.587 -1.635 1.00 95.50 79 SER A O 1
ATOM 599 N N . PRO A 1 80 ? 5.875 5.721 -2.149 1.00 93.75 80 PRO A N 1
ATOM 600 C CA . PRO A 1 80 ? 7.183 6.186 -1.678 1.00 93.75 80 PRO A CA 1
ATOM 601 C C . PRO A 1 80 ? 7.245 6.247 -0.140 1.00 93.75 80 PRO A C 1
ATOM 603 O O . PRO A 1 80 ? 7.186 7.325 0.451 1.00 93.75 80 PRO A O 1
ATOM 606 N N . HIS A 1 81 ? 7.323 5.094 0.532 1.00 93.06 81 HIS A N 1
ATOM 607 C CA . HIS A 1 81 ? 7.240 4.994 1.996 1.00 93.06 81 HIS A CA 1
ATOM 608 C C . HIS A 1 81 ? 8.362 5.730 2.738 1.00 93.06 81 HIS A C 1
ATOM 610 O O . HIS A 1 81 ? 8.128 6.179 3.864 1.00 93.06 81 HIS A O 1
ATOM 616 N N . LEU A 1 82 ? 9.527 5.870 2.100 1.00 88.88 82 LEU A N 1
ATOM 617 C CA . LEU A 1 82 ? 10.716 6.556 2.614 1.00 88.88 82 LEU A CA 1
ATOM 618 C C . LEU A 1 82 ? 10.846 7.993 2.071 1.00 88.88 82 LEU A C 1
ATOM 620 O O . LEU A 1 82 ? 11.902 8.613 2.154 1.00 88.88 82 LEU A O 1
ATOM 624 N N . GLY A 1 83 ? 9.791 8.525 1.447 1.00 82.19 83 GLY A N 1
ATOM 625 C CA . GLY A 1 83 ? 9.846 9.810 0.758 1.00 82.19 83 GLY A CA 1
ATOM 626 C C . GLY A 1 83 ? 10.687 9.763 -0.519 1.00 82.19 83 GLY A C 1
ATOM 627 O O . GLY A 1 83 ? 10.915 8.697 -1.102 1.00 82.19 83 GLY A O 1
ATOM 628 N N . SER A 1 84 ? 11.112 10.943 -0.975 1.00 64.81 84 SER A N 1
ATOM 629 C CA . SER A 1 84 ? 11.787 11.115 -2.271 1.00 64.81 84 SER A CA 1
ATOM 630 C C . SER A 1 84 ? 13.185 11.732 -2.209 1.00 64.81 84 SER A C 1
ATOM 632 O O . SER A 1 84 ? 13.792 11.951 -3.251 1.00 64.81 84 SER A O 1
ATOM 634 N N . SER A 1 85 ? 13.712 12.007 -1.015 1.00 51.78 85 SER A N 1
ATOM 635 C CA . SER A 1 85 ? 14.981 12.735 -0.847 1.00 51.78 85 SER A CA 1
ATOM 636 C C . SER A 1 85 ? 16.221 11.941 -1.312 1.00 51.78 85 SER A C 1
ATOM 638 O O . SER A 1 85 ? 17.210 12.528 -1.743 1.00 51.78 85 SER A O 1
ATOM 640 N N . GLY A 1 86 ? 16.170 10.602 -1.285 1.00 41.72 86 GLY A N 1
ATOM 641 C CA . GLY A 1 86 ? 17.309 9.726 -1.603 1.00 41.72 86 GLY A CA 1
ATOM 642 C C . GLY A 1 86 ? 17.487 9.353 -3.081 1.00 41.72 86 GLY A C 1
ATOM 643 O O . GLY A 1 86 ? 18.517 8.789 -3.453 1.00 41.72 86 GLY A O 1
ATOM 644 N N . ASN A 1 87 ? 16.521 9.684 -3.939 1.00 42.50 87 ASN A N 1
ATOM 645 C CA . ASN A 1 87 ? 16.666 9.587 -5.387 1.00 42.50 87 ASN A CA 1
ATOM 646 C C . ASN A 1 87 ? 16.801 11.014 -5.903 1.00 42.50 87 ASN A C 1
ATOM 648 O O . ASN A 1 87 ? 15.900 11.812 -5.690 1.00 42.50 87 ASN A O 1
ATOM 652 N N . LYS A 1 88 ? 17.874 11.347 -6.628 1.00 40.53 88 LYS A N 1
ATOM 653 C CA . LYS A 1 88 ? 18.075 12.651 -7.304 1.00 40.53 88 LYS A CA 1
ATOM 654 C C . LYS A 1 88 ? 17.008 12.976 -8.383 1.00 40.53 88 LYS A C 1
ATOM 656 O O . LYS A 1 88 ? 17.280 13.715 -9.319 1.00 40.53 88 LYS A O 1
ATOM 661 N N . GLN A 1 89 ? 15.824 12.380 -8.295 1.00 42.59 89 GLN A N 1
ATOM 662 C CA . GLN A 1 89 ? 14.674 12.540 -9.164 1.00 42.59 89 GLN A CA 1
ATOM 663 C C . GLN A 1 89 ? 13.682 13.463 -8.457 1.00 42.59 89 GLN A C 1
ATOM 665 O O . GLN A 1 89 ? 13.145 13.131 -7.402 1.00 42.59 89 GLN A O 1
ATOM 670 N N . LEU A 1 90 ? 13.445 14.638 -9.036 1.00 41.28 90 LEU A N 1
ATOM 671 C CA . LEU A 1 90 ? 12.403 15.554 -8.584 1.00 41.28 90 LEU A CA 1
ATOM 672 C C . LEU A 1 90 ? 11.023 14.906 -8.837 1.00 41.28 90 LEU A C 1
ATOM 674 O O . LEU A 1 90 ? 10.572 14.859 -9.982 1.00 41.28 90 LEU A O 1
ATOM 678 N N . PRO A 1 91 ? 10.282 14.451 -7.809 1.00 40.25 91 PRO A N 1
ATOM 679 C CA . PRO A 1 91 ? 8.999 13.763 -7.969 1.00 40.25 91 PRO A CA 1
ATOM 680 C C . PRO A 1 91 ? 7.885 14.717 -8.377 1.00 40.25 91 PRO A C 1
ATOM 682 O O . PRO A 1 91 ? 6.801 14.275 -8.747 1.00 40.25 91 PRO A O 1
ATOM 685 N N . PHE A 1 92 ? 8.122 16.031 -8.310 1.00 42.81 92 PHE A N 1
ATOM 686 C CA . PHE A 1 92 ? 7.098 17.004 -8.661 1.00 42.81 92 PHE A CA 1
ATOM 687 C C . PHE A 1 92 ? 6.741 16.959 -10.155 1.00 42.81 92 PHE A C 1
ATOM 689 O O . PHE A 1 92 ? 5.671 17.414 -10.545 1.00 42.81 92 PHE A O 1
ATOM 696 N N . LEU A 1 93 ? 7.606 16.376 -10.994 1.00 43.66 93 LEU A N 1
ATOM 697 C CA . LEU A 1 93 ? 7.483 16.446 -12.450 1.00 43.66 93 LEU A CA 1
ATOM 698 C C . LEU A 1 93 ? 7.278 15.094 -13.140 1.00 43.66 93 LEU A C 1
ATOM 700 O O . LEU A 1 93 ? 7.327 15.051 -14.366 1.00 43.66 93 LEU A O 1
ATOM 704 N N . CYS A 1 94 ? 7.016 14.013 -12.390 1.00 43.06 94 CYS A N 1
ATOM 705 C CA . CYS A 1 94 ? 6.558 12.729 -12.946 1.00 43.06 94 CYS A CA 1
ATOM 706 C C . CYS A 1 94 ? 7.338 12.264 -14.203 1.00 43.06 94 CYS A C 1
ATOM 708 O O . CYS A 1 94 ? 6.732 11.811 -15.170 1.00 43.06 94 CYS A O 1
ATOM 710 N N . GLY A 1 95 ? 8.669 12.420 -14.229 1.00 40.88 95 GLY A N 1
ATOM 711 C CA . GLY A 1 95 ? 9.504 11.948 -15.341 1.00 40.88 95 GLY A CA 1
ATOM 712 C C . GLY A 1 95 ? 9.364 12.706 -16.672 1.00 40.88 95 GLY A C 1
ATOM 713 O O . GLY A 1 95 ? 9.666 12.128 -17.713 1.00 40.88 95 GLY A O 1
ATOM 714 N N . LEU A 1 96 ? 8.927 13.974 -16.679 1.00 37.00 96 LEU A N 1
ATOM 715 C CA . LEU A 1 96 ? 8.920 14.832 -17.875 1.00 37.00 96 LEU A CA 1
ATOM 716 C C . LEU A 1 96 ? 10.217 15.671 -17.980 1.00 37.00 96 LEU A C 1
ATOM 718 O O . LEU A 1 96 ? 10.284 16.755 -17.391 1.00 37.00 96 LEU A O 1
ATOM 722 N N . PRO A 1 97 ? 11.228 15.257 -18.775 1.00 38.06 97 PRO A N 1
ATOM 723 C CA . PRO A 1 97 ? 12.520 15.954 -18.874 1.00 38.06 97 PRO A CA 1
ATOM 724 C C . PRO A 1 97 ? 12.439 17.400 -19.406 1.00 38.06 97 PRO A C 1
ATOM 726 O O . PRO A 1 97 ? 13.377 18.176 -19.238 1.00 38.06 97 PRO A O 1
ATOM 729 N N . PHE A 1 98 ? 11.323 17.816 -20.022 1.00 33.16 98 PHE A N 1
ATOM 730 C CA . PHE A 1 98 ? 11.163 19.190 -20.522 1.00 33.16 98 PHE A CA 1
ATOM 731 C C . PHE A 1 98 ? 10.925 20.228 -19.406 1.00 33.16 98 PHE A C 1
ATOM 733 O O . PHE A 1 98 ? 11.283 21.394 -19.566 1.00 33.16 98 PHE A O 1
ATOM 740 N N . LEU A 1 99 ? 10.367 19.820 -18.259 1.00 38.84 99 LEU A N 1
ATOM 741 C CA . LEU A 1 99 ? 10.091 20.728 -17.136 1.00 38.84 99 LEU A CA 1
ATOM 742 C C . LEU A 1 99 ? 11.316 20.938 -16.227 1.00 38.84 99 LEU A C 1
ATOM 744 O O . LEU A 1 99 ? 11.441 21.992 -15.605 1.00 38.84 99 LEU A O 1
ATOM 748 N N . GLU A 1 100 ? 12.266 19.996 -16.203 1.00 41.88 100 GLU A N 1
ATOM 749 C CA . GLU A 1 100 ? 13.473 20.072 -15.362 1.00 41.88 100 GLU A CA 1
ATOM 750 C C . GLU A 1 100 ? 14.381 21.259 -15.713 1.00 41.88 100 GLU A C 1
ATOM 752 O O . GLU A 1 100 ? 14.978 21.863 -14.824 1.00 41.88 100 GLU A O 1
ATOM 757 N N . ARG A 1 101 ? 14.431 21.675 -16.986 1.00 38.91 101 ARG A N 1
ATOM 758 C CA . ARG A 1 101 ? 15.258 22.816 -17.423 1.00 38.91 101 ARG A CA 1
ATOM 759 C C . ARG A 1 101 ? 14.722 24.186 -16.998 1.00 38.91 101 ARG A C 1
ATOM 761 O O . ARG A 1 101 ? 15.474 25.152 -17.037 1.00 38.91 101 ARG A O 1
ATOM 768 N N . ARG A 1 102 ? 13.442 24.282 -16.623 1.00 39.25 102 ARG A N 1
ATOM 769 C CA . ARG A 1 102 ? 12.776 25.543 -16.236 1.00 39.25 102 ARG A CA 1
ATOM 770 C C . ARG A 1 102 ? 12.405 25.597 -14.751 1.00 39.25 102 ARG A C 1
ATOM 772 O O . ARG A 1 102 ? 12.102 26.669 -14.245 1.00 39.25 102 ARG A O 1
ATOM 779 N N . ALA A 1 103 ? 12.449 24.467 -14.043 1.00 40.84 103 ALA A N 1
ATOM 780 C CA . ALA A 1 103 ? 12.011 24.372 -12.652 1.00 40.84 103 ALA A CA 1
ATOM 781 C C . ALA A 1 103 ? 12.997 24.966 -11.630 1.00 40.84 103 ALA A C 1
ATOM 783 O O . ALA A 1 103 ? 12.568 25.297 -10.530 1.00 40.84 103 ALA A O 1
ATOM 784 N N . SER A 1 104 ? 14.281 25.151 -11.969 1.00 45.94 104 SER A N 1
ATOM 785 C CA . SER A 1 104 ? 15.280 25.709 -11.035 1.00 45.94 104 SER A CA 1
ATOM 786 C C . SER A 1 104 ? 14.898 27.097 -10.504 1.00 45.94 104 SER A C 1
ATOM 788 O O . SER A 1 104 ? 15.165 27.399 -9.347 1.00 45.94 104 SER A O 1
ATOM 790 N N . GLU A 1 105 ? 14.255 27.933 -11.320 1.00 41.16 105 GLU A N 1
ATOM 791 C CA . GLU A 1 105 ? 13.881 29.304 -10.938 1.00 41.16 105 GLU A CA 1
ATOM 792 C C . GLU A 1 105 ? 12.480 29.383 -10.303 1.00 41.16 105 GLU A C 1
ATOM 794 O O . GLU A 1 105 ? 12.131 30.376 -9.673 1.00 41.16 105 GLU A O 1
ATOM 799 N N . THR A 1 106 ? 11.664 28.329 -10.432 1.00 41.22 106 THR A N 1
ATOM 800 C CA . THR A 1 106 ? 10.250 28.309 -9.998 1.00 41.22 106 THR A CA 1
ATOM 801 C C . THR A 1 106 ? 9.941 27.214 -8.966 1.00 41.22 106 THR A C 1
ATOM 803 O O . THR A 1 106 ? 8.789 27.050 -8.560 1.00 41.22 106 THR A O 1
ATOM 806 N N . ALA A 1 107 ? 10.955 26.475 -8.499 1.00 42.50 107 ALA A N 1
ATOM 807 C CA . ALA A 1 107 ? 10.810 25.337 -7.587 1.00 42.50 107 ALA A CA 1
ATOM 808 C C . ALA A 1 107 ? 10.053 25.703 -6.300 1.00 42.50 107 ALA A C 1
ATOM 810 O O . ALA A 1 107 ? 9.200 24.946 -5.845 1.00 42.50 107 ALA A O 1
ATOM 811 N N . HIS A 1 108 ? 10.295 26.896 -5.750 1.00 43.69 108 HIS A N 1
ATOM 812 C CA . HIS A 1 108 ? 9.656 27.363 -4.515 1.00 43.69 108 HIS A CA 1
ATOM 813 C C . HIS A 1 108 ? 8.138 27.577 -4.641 1.00 43.69 108 HIS A C 1
ATOM 815 O O . HIS A 1 108 ? 7.423 27.450 -3.650 1.00 43.69 108 HIS A O 1
ATOM 821 N N . LEU A 1 109 ? 7.640 27.880 -5.845 1.00 39.16 109 LEU A N 1
ATOM 822 C CA . LEU A 1 109 ? 6.219 28.153 -6.104 1.00 39.16 109 LEU A CA 1
ATOM 823 C C . LEU A 1 109 ? 5.421 26.879 -6.390 1.00 39.16 109 LEU A C 1
ATOM 825 O O . LEU A 1 109 ? 4.211 26.838 -6.182 1.00 39.16 109 LEU A O 1
ATOM 829 N N . ILE A 1 110 ? 6.104 25.835 -6.858 1.00 41.06 110 ILE A N 1
ATOM 830 C CA . ILE A 1 110 ? 5.481 24.582 -7.269 1.00 41.06 110 ILE A CA 1
ATOM 831 C C . ILE A 1 110 ? 5.431 23.576 -6.109 1.00 41.06 110 ILE A C 1
ATOM 833 O O . ILE A 1 110 ? 4.553 22.722 -6.103 1.00 41.06 110 ILE A O 1
ATOM 837 N N . VAL A 1 111 ? 6.272 23.693 -5.072 1.00 48.28 111 VAL A N 1
ATOM 838 C CA . VAL A 1 111 ? 6.251 22.797 -3.896 1.00 48.28 111 VAL A CA 1
ATOM 839 C C . VAL A 1 111 ? 4.993 23.047 -3.044 1.00 48.28 111 VAL A C 1
ATOM 841 O O . VAL A 1 111 ? 5.006 23.735 -2.022 1.00 48.28 111 VAL A O 1
ATOM 844 N N . GLY A 1 112 ? 3.867 22.465 -3.457 1.00 54.25 112 GLY A N 1
ATOM 845 C CA . GLY A 1 112 ? 2.646 22.421 -2.654 1.00 54.25 112 GLY A CA 1
ATOM 846 C C . GLY A 1 112 ? 2.866 21.689 -1.322 1.00 54.25 112 GLY A C 1
ATOM 847 O O . GLY A 1 112 ? 3.861 20.986 -1.132 1.00 54.25 112 GLY A O 1
ATOM 848 N N . ARG A 1 113 ? 1.902 21.785 -0.392 1.00 54.16 113 ARG A N 1
ATOM 849 C CA . ARG A 1 113 ? 1.970 21.129 0.937 1.00 54.16 113 ARG A CA 1
ATOM 850 C C . ARG A 1 113 ? 2.321 19.634 0.865 1.00 54.16 113 ARG A C 1
ATOM 852 O O . ARG A 1 113 ? 3.014 19.118 1.730 1.00 54.16 113 ARG A O 1
ATOM 859 N N . THR A 1 114 ? 1.857 18.926 -0.162 1.00 51.00 114 THR A N 1
ATOM 860 C CA . THR A 1 114 ? 2.156 17.503 -0.398 1.00 51.00 114 THR A CA 1
ATOM 861 C C . THR A 1 114 ? 3.629 17.256 -0.729 1.00 51.00 114 THR A C 1
ATOM 863 O O . THR A 1 114 ? 4.221 16.324 -0.193 1.00 51.00 114 THR A O 1
ATOM 866 N N . GLY A 1 115 ? 4.221 18.108 -1.574 1.00 52.00 115 GLY A N 1
ATOM 867 C CA . GLY A 1 115 ? 5.644 18.052 -1.896 1.00 52.00 115 GLY A CA 1
ATOM 868 C C . GLY A 1 115 ? 6.492 18.278 -0.651 1.00 52.00 115 GLY A C 1
ATOM 869 O O . GLY A 1 115 ? 7.427 17.521 -0.423 1.00 52.00 115 GLY A O 1
ATOM 870 N N . LYS A 1 116 ? 6.103 19.232 0.212 1.00 54.16 116 LYS A N 1
ATOM 871 C CA . LYS A 1 116 ? 6.834 19.499 1.459 1.00 54.16 116 LYS A CA 1
ATOM 872 C C . LYS A 1 116 ? 6.986 18.253 2.331 1.00 54.16 116 LYS A C 1
ATOM 874 O O . LYS A 1 116 ? 8.106 17.907 2.690 1.00 54.16 116 LYS A O 1
ATOM 879 N N . HIS A 1 117 ? 5.889 17.530 2.561 1.00 54.97 117 HIS A N 1
ATOM 880 C CA . HIS A 1 117 ? 5.912 16.275 3.318 1.00 54.97 117 HIS A CA 1
ATOM 881 C C . HIS A 1 117 ? 6.746 15.182 2.631 1.00 54.97 117 HIS A C 1
ATOM 883 O O . HIS A 1 117 ? 7.514 14.489 3.288 1.00 54.97 117 HIS A O 1
ATOM 889 N N . LEU A 1 118 ? 6.617 15.028 1.307 1.00 56.44 118 LEU A N 1
ATOM 890 C CA . LEU A 1 118 ? 7.341 13.999 0.550 1.00 56.44 118 LEU A CA 1
ATOM 891 C C . LEU A 1 118 ? 8.866 14.223 0.546 1.00 56.44 118 LEU A C 1
ATOM 893 O O . LEU A 1 118 ? 9.641 13.266 0.514 1.00 56.44 118 LEU A O 1
ATOM 897 N N . PHE A 1 119 ? 9.283 15.488 0.596 1.00 54.69 119 PHE A N 1
ATOM 898 C CA . PHE A 1 119 ? 10.680 15.909 0.661 1.00 54.69 119 PHE A CA 1
ATOM 899 C C . PHE A 1 119 ? 11.211 16.104 2.086 1.00 54.69 119 PHE A C 1
ATOM 901 O O . PHE A 1 119 ? 12.337 16.566 2.233 1.00 54.69 119 PHE A O 1
ATOM 908 N N . LEU A 1 120 ? 10.438 15.776 3.128 1.00 56.91 120 LEU A N 1
ATOM 909 C CA . LEU A 1 120 ? 10.812 16.029 4.530 1.00 56.91 120 LEU A CA 1
ATOM 910 C C . LEU A 1 120 ? 11.114 17.513 4.829 1.00 56.91 120 LEU A C 1
ATOM 912 O O . LEU A 1 120 ? 11.932 17.832 5.687 1.00 56.91 120 LEU A O 1
ATOM 916 N N . THR A 1 121 ? 10.483 18.426 4.091 1.00 53.38 121 THR A N 1
ATOM 917 C CA . THR A 1 121 ? 10.664 19.886 4.212 1.00 53.38 121 THR A CA 1
ATOM 918 C C . THR A 1 121 ? 9.483 20.566 4.905 1.00 53.38 121 THR A C 1
ATOM 920 O O . THR A 1 121 ? 9.391 21.794 4.932 1.00 53.38 121 THR A O 1
ATOM 923 N N . ASP A 1 122 ? 8.558 19.786 5.463 1.00 60.84 122 ASP A N 1
ATOM 924 C CA . ASP A 1 122 ? 7.565 20.290 6.397 1.00 60.84 122 ASP A CA 1
ATOM 925 C C . ASP A 1 122 ? 8.230 20.544 7.757 1.00 60.84 122 ASP A C 1
ATOM 927 O O . ASP A 1 122 ? 8.631 19.625 8.464 1.00 60.84 122 ASP A O 1
ATOM 931 N N . ASN A 1 123 ? 8.387 21.821 8.096 1.00 54.66 123 ASN A N 1
ATOM 932 C CA . ASN A 1 123 ? 8.755 22.270 9.433 1.00 54.66 123 ASN A CA 1
ATOM 933 C C . ASN A 1 123 ? 7.560 23.044 9.991 1.00 54.66 123 ASN A C 1
ATOM 935 O O . ASN A 1 123 ? 7.562 24.274 10.051 1.00 54.66 123 ASN A O 1
ATOM 939 N N . ASP A 1 124 ? 6.489 22.307 10.277 1.00 59.88 124 ASP A N 1
ATOM 940 C CA . ASP A 1 124 ? 5.279 22.867 10.869 1.00 59.88 124 ASP A CA 1
ATOM 941 C C . ASP A 1 124 ? 5.532 23.033 12.381 1.00 59.88 124 ASP A C 1
ATOM 943 O O . ASP A 1 124 ? 5.696 22.051 13.108 1.00 59.88 124 ASP A O 1
ATOM 947 N N . ASP A 1 125 ? 5.607 24.281 12.851 1.00 57.09 125 ASP A N 1
ATOM 948 C CA . ASP A 1 125 ? 5.697 24.664 14.271 1.00 57.09 125 ASP A CA 1
ATOM 949 C C . ASP A 1 125 ? 6.884 24.058 15.055 1.00 57.09 125 ASP A C 1
ATOM 951 O O . ASP A 1 125 ? 6.770 23.753 16.244 1.00 57.09 125 ASP A O 1
ATOM 955 N N . GLY A 1 126 ? 8.030 23.843 14.396 1.00 62.25 126 GLY A N 1
ATOM 956 C CA . GLY A 1 126 ? 9.221 23.236 15.012 1.00 62.25 126 GLY A CA 1
ATOM 957 C C . GLY A 1 126 ? 9.108 21.723 15.227 1.00 62.25 126 GLY A C 1
ATOM 958 O O . GLY A 1 126 ? 9.958 21.121 15.886 1.00 62.25 126 GLY A O 1
ATOM 959 N N . ARG A 1 127 ? 8.056 21.091 14.690 1.00 69.88 127 ARG A N 1
ATOM 960 C CA . ARG A 1 127 ? 7.876 19.641 14.737 1.00 69.88 127 ARG A CA 1
ATOM 961 C C . ARG A 1 127 ? 8.699 18.966 13.652 1.00 69.88 127 ARG A C 1
ATOM 963 O O . ARG A 1 127 ? 8.978 19.508 12.588 1.00 69.88 127 ARG A O 1
ATOM 970 N N . ARG A 1 128 ? 9.038 17.715 13.931 1.00 77.81 128 ARG A N 1
ATOM 971 C CA . ARG A 1 128 ? 9.725 16.836 12.994 1.00 77.81 128 ARG A CA 1
ATOM 972 C C . ARG A 1 128 ? 8.896 16.598 11.716 1.00 77.81 128 ARG A C 1
ATOM 974 O O . ARG A 1 128 ? 7.671 16.500 11.843 1.00 77.81 128 ARG A O 1
ATOM 981 N N . PRO A 1 129 ? 9.530 16.401 10.540 1.00 83.56 129 PRO A N 1
ATOM 982 C CA . PRO A 1 129 ? 8.818 16.074 9.308 1.00 83.56 129 PRO A CA 1
ATOM 983 C C . PRO A 1 129 ? 7.840 14.905 9.459 1.00 83.56 129 PRO A C 1
ATOM 985 O O . PRO A 1 129 ? 8.131 13.902 10.117 1.00 83.56 129 PRO A O 1
ATOM 988 N N . LEU A 1 130 ? 6.675 15.007 8.828 1.00 84.25 130 LEU A N 1
ATOM 989 C CA . LEU A 1 130 ? 5.545 14.107 9.025 1.00 84.25 130 LEU A CA 1
ATOM 990 C C . LEU A 1 130 ? 5.878 12.655 8.687 1.00 84.25 130 LEU A C 1
ATOM 992 O O . LEU A 1 130 ? 5.454 11.763 9.415 1.00 84.25 130 LEU A O 1
ATOM 996 N N . LEU A 1 131 ? 6.633 12.395 7.615 1.00 86.44 131 LEU A N 1
ATOM 997 C CA . LEU A 1 131 ? 7.003 11.020 7.256 1.00 86.44 131 LEU A CA 1
ATOM 998 C C . LEU A 1 131 ? 7.800 10.338 8.372 1.00 86.44 131 LEU A C 1
ATOM 1000 O O . LEU A 1 131 ? 7.511 9.188 8.687 1.00 86.44 131 LEU A O 1
ATOM 1004 N N . LEU A 1 132 ? 8.720 11.069 9.009 1.00 88.12 132 LEU A N 1
ATOM 1005 C CA . LEU A 1 132 ? 9.491 10.595 10.162 1.00 88.12 132 LEU A CA 1
ATOM 1006 C C . LEU A 1 132 ? 8.623 10.434 11.413 1.00 88.12 132 LEU A C 1
ATOM 1008 O O . LEU A 1 132 ? 8.911 9.606 12.264 1.00 88.12 132 LEU A O 1
ATOM 1012 N N . ARG A 1 133 ? 7.539 11.200 11.540 1.00 89.25 133 ARG A N 1
ATOM 1013 C CA . ARG A 1 133 ? 6.565 10.998 12.623 1.00 89.25 133 ARG A CA 1
ATOM 1014 C C . ARG A 1 133 ? 5.682 9.772 12.389 1.00 89.25 133 ARG A C 1
ATOM 1016 O O . ARG A 1 133 ? 5.240 9.164 13.351 1.00 89.25 133 ARG A O 1
ATOM 1023 N N . MET A 1 134 ? 5.440 9.391 11.133 1.00 92.12 134 MET A N 1
ATOM 1024 C CA . MET A 1 134 ? 4.599 8.244 10.760 1.00 92.12 134 MET A CA 1
ATOM 1025 C C . MET A 1 134 ? 5.307 6.882 10.841 1.00 92.12 134 MET A C 1
ATOM 1027 O O . MET A 1 134 ? 4.742 5.886 10.377 1.00 92.12 134 MET A O 1
ATOM 1031 N N . VAL A 1 135 ? 6.542 6.817 11.347 1.00 92.06 135 VAL A N 1
ATOM 1032 C CA . VAL A 1 135 ? 7.260 5.544 11.559 1.00 92.06 135 VAL A CA 1
ATOM 1033 C C . VAL A 1 135 ? 7.284 5.097 13.020 1.00 92.06 135 VAL A C 1
ATOM 1035 O O . VAL A 1 135 ? 7.759 4.005 13.311 1.00 92.06 135 VAL A O 1
ATOM 1038 N N . ASP A 1 136 ? 6.750 5.915 13.926 1.00 90.19 136 ASP A N 1
ATOM 1039 C CA . ASP A 1 136 ? 6.724 5.661 15.364 1.00 90.19 136 ASP A CA 1
ATOM 1040 C C . ASP A 1 136 ? 5.368 6.084 15.957 1.00 90.19 136 ASP A C 1
ATOM 1042 O O . ASP A 1 136 ? 4.576 6.790 15.326 1.00 90.19 136 ASP A O 1
ATOM 1046 N N . ASP A 1 137 ? 5.099 5.647 17.180 1.00 90.19 137 ASP A N 1
ATOM 1047 C CA . ASP A 1 137 ? 3.985 6.125 17.987 1.00 90.19 137 ASP A CA 1
ATOM 1048 C C . ASP A 1 137 ? 4.454 7.377 18.738 1.00 90.19 137 ASP A C 1
ATOM 1050 O O . ASP A 1 137 ? 5.403 7.323 19.518 1.00 90.19 137 ASP A O 1
ATOM 1054 N N . SER A 1 138 ? 3.838 8.532 18.473 1.00 78.75 138 SER A N 1
ATOM 1055 C CA . SER A 1 138 ? 4.276 9.802 19.061 1.00 78.75 138 SER A CA 1
ATOM 1056 C C . SER A 1 138 ? 3.106 10.712 19.431 1.00 78.75 138 SER A C 1
ATOM 1058 O O . SER A 1 138 ? 2.254 11.043 18.602 1.00 78.75 138 SER A O 1
ATOM 1060 N N . GLY A 1 139 ? 3.100 11.158 20.692 1.00 76.75 139 GLY A N 1
ATOM 1061 C CA . GLY A 1 139 ? 2.014 11.964 21.250 1.00 76.75 139 GLY A CA 1
ATOM 1062 C C . GLY A 1 139 ? 0.676 11.235 21.141 1.00 76.75 139 GLY A C 1
ATOM 1063 O O . GLY A 1 139 ? 0.569 10.073 21.522 1.00 76.75 139 GLY A O 1
ATOM 1064 N N . ASP A 1 140 ? -0.320 11.910 20.572 1.00 76.88 140 ASP A N 1
ATOM 1065 C CA . ASP A 1 140 ? -1.685 11.386 20.455 1.00 76.88 140 ASP A CA 1
ATOM 1066 C C . ASP A 1 140 ? -1.877 10.411 19.279 1.00 76.88 140 ASP A C 1
ATOM 1068 O O . ASP A 1 140 ? -2.940 9.808 19.151 1.00 76.88 140 ASP A O 1
ATOM 1072 N N . LEU A 1 141 ? -0.884 10.264 18.389 1.00 87.25 141 LEU A N 1
ATOM 1073 C CA . LEU A 1 141 ? -1.001 9.461 17.167 1.00 87.25 141 LEU A CA 1
ATOM 1074 C C . LEU A 1 141 ? -0.080 8.242 17.207 1.00 87.25 141 LEU A C 1
ATOM 1076 O O . LEU A 1 141 ? 1.141 8.363 17.307 1.00 87.25 141 LEU A O 1
ATOM 1080 N N . GLN A 1 142 ? -0.676 7.060 17.064 1.00 91.75 142 GLN A N 1
ATOM 1081 C CA . GLN A 1 142 ? 0.018 5.777 17.181 1.00 91.75 142 GLN A CA 1
ATOM 1082 C C . GLN A 1 142 ? 0.139 5.105 15.805 1.00 91.75 142 GLN A C 1
ATOM 1084 O O . GLN A 1 142 ? -0.549 4.131 15.499 1.00 91.75 142 GLN A O 1
ATOM 1089 N N . PHE A 1 143 ? 0.973 5.670 14.923 1.00 94.19 143 PHE A N 1
ATOM 1090 C CA . PHE A 1 143 ? 1.088 5.215 13.530 1.00 94.19 143 PHE A CA 1
ATOM 1091 C C . PHE A 1 143 ? 1.657 3.802 13.393 1.00 94.19 143 PHE A C 1
ATOM 1093 O O . PHE A 1 143 ? 1.212 3.041 12.530 1.00 94.19 143 PHE A O 1
ATOM 1100 N N . ARG A 1 144 ? 2.643 3.443 14.220 1.00 94.44 144 ARG A N 1
ATOM 1101 C CA . ARG A 1 144 ? 3.261 2.116 14.165 1.00 94.44 144 ARG A CA 1
ATOM 1102 C C . ARG A 1 144 ? 2.310 1.072 14.732 1.00 94.44 144 ARG A C 1
ATOM 1104 O O . ARG A 1 144 ? 2.166 0.013 14.131 1.00 94.44 144 ARG A O 1
ATOM 1111 N N . SER A 1 145 ? 1.633 1.379 15.833 1.00 94.56 145 SER A N 1
ATOM 1112 C CA . SER A 1 145 ? 0.615 0.497 16.409 1.00 94.56 145 SER A CA 1
ATOM 1113 C C . SER A 1 145 ? -0.570 0.305 15.455 1.00 94.56 145 SER A C 1
ATOM 1115 O O . SER A 1 145 ? -1.000 -0.825 15.234 1.00 94.56 145 SER A O 1
ATOM 1117 N N . ALA A 1 146 ? -0.999 1.366 14.761 1.00 96.00 146 ALA A N 1
ATOM 1118 C CA . ALA A 1 146 ? -1.997 1.266 13.698 1.00 96.00 146 ALA A CA 1
ATOM 1119 C C . ALA A 1 146 ? -1.564 0.312 12.578 1.00 96.00 146 ALA A C 1
ATOM 1121 O O . ALA A 1 146 ? -2.327 -0.571 12.197 1.00 96.00 146 ALA A O 1
ATOM 1122 N N . LEU A 1 147 ? -0.336 0.442 12.065 1.00 95.88 147 LEU A N 1
ATOM 1123 C CA . LEU A 1 147 ? 0.198 -0.475 11.052 1.00 95.88 147 LEU A CA 1
ATOM 1124 C C . LEU A 1 147 ? 0.282 -1.919 11.568 1.00 95.88 147 LEU A C 1
ATOM 1126 O O . LEU A 1 147 ? -0.094 -2.850 10.852 1.00 95.88 147 LEU A O 1
ATOM 1130 N N . ARG A 1 148 ? 0.758 -2.112 12.802 1.00 95.19 148 ARG A N 1
ATOM 1131 C CA . ARG A 1 148 ? 0.913 -3.440 13.410 1.00 95.19 148 ARG A CA 1
ATOM 1132 C C . ARG A 1 148 ? -0.427 -4.159 13.581 1.00 95.19 148 ARG A C 1
ATOM 1134 O O . ARG A 1 148 ? -0.484 -5.363 13.361 1.00 95.19 148 ARG A O 1
ATOM 1141 N N . SER A 1 149 ? -1.504 -3.412 13.832 1.00 95.44 149 SER A N 1
ATOM 1142 C CA . SER A 1 149 ? -2.843 -3.984 14.006 1.00 95.44 149 SER A CA 1
ATOM 1143 C C . SER A 1 149 ? -3.365 -4.767 12.792 1.00 95.44 149 SER A C 1
ATOM 1145 O O . SER A 1 149 ? -4.128 -5.711 12.974 1.00 95.44 149 SER A O 1
ATOM 1147 N N . PHE A 1 150 ? -2.943 -4.432 11.563 1.00 96.56 150 PHE A N 1
ATOM 1148 C CA . PHE A 1 150 ? -3.386 -5.135 10.353 1.00 96.56 150 PHE A CA 1
ATOM 1149 C C . PHE A 1 150 ? -2.894 -6.585 10.321 1.00 96.56 150 PHE A C 1
ATOM 1151 O O . PHE A 1 150 ? -1.710 -6.844 10.514 1.00 96.56 150 PHE A O 1
ATOM 1158 N N . LYS A 1 151 ? -3.766 -7.539 9.984 1.00 95.19 151 LYS A N 1
ATOM 1159 C CA . LYS A 1 151 ? -3.361 -8.953 9.862 1.00 95.19 151 LYS A CA 1
ATOM 1160 C C . LYS A 1 151 ? -2.311 -9.190 8.782 1.00 95.19 151 LYS A C 1
ATOM 1162 O O . LYS A 1 151 ? -1.436 -10.029 8.954 1.00 95.19 151 LYS A O 1
ATOM 1167 N N . ARG A 1 152 ? -2.386 -8.442 7.680 1.00 95.88 152 ARG A N 1
ATOM 1168 C CA . ARG A 1 152 ? -1.435 -8.528 6.569 1.00 95.88 152 ARG A CA 1
ATOM 1169 C C . ARG A 1 152 ? -1.007 -7.145 6.102 1.00 95.88 152 ARG A C 1
ATOM 1171 O O . ARG A 1 152 ? -1.851 -6.292 5.818 1.00 95.88 152 ARG A O 1
ATOM 1178 N N . ARG A 1 153 ? 0.303 -6.936 5.967 1.00 97.31 153 ARG A N 1
ATOM 1179 C CA . ARG A 1 153 ? 0.898 -5.729 5.372 1.00 97.31 153 ARG A CA 1
ATOM 1180 C C . ARG A 1 153 ? 1.719 -6.121 4.157 1.00 97.31 153 ARG A C 1
ATOM 1182 O O . ARG A 1 153 ? 2.600 -6.968 4.272 1.00 97.31 153 ARG A O 1
ATOM 1189 N N . VAL A 1 154 ? 1.456 -5.496 3.012 1.00 97.94 154 VAL A N 1
ATOM 1190 C CA . VAL A 1 154 ? 2.167 -5.814 1.767 1.00 97.94 154 VAL A CA 1
ATOM 1191 C C . VAL A 1 154 ? 2.595 -4.564 1.030 1.00 97.94 154 VAL A C 1
ATOM 1193 O O . VAL A 1 154 ? 1.788 -3.659 0.816 1.00 97.94 154 VAL A O 1
ATOM 1196 N N . ALA A 1 155 ? 3.843 -4.560 0.581 1.00 98.19 155 ALA A N 1
ATOM 1197 C CA . ALA A 1 155 ? 4.390 -3.543 -0.299 1.00 98.19 155 ALA A CA 1
ATOM 1198 C C . ALA A 1 155 ? 4.713 -4.148 -1.675 1.00 98.19 155 ALA A C 1
ATOM 1200 O O . ALA A 1 155 ? 5.674 -4.906 -1.820 1.00 98.19 155 ALA A O 1
ATOM 1201 N N . TYR A 1 156 ? 3.914 -3.803 -2.687 1.00 98.38 156 TYR A N 1
ATOM 1202 C CA . TYR A 1 156 ? 4.193 -4.108 -4.089 1.00 98.38 156 TYR A CA 1
ATOM 1203 C C . TYR A 1 156 ? 5.078 -3.014 -4.683 1.00 98.38 156 TYR A C 1
ATOM 1205 O O . TYR A 1 156 ? 4.686 -1.843 -4.747 1.00 98.38 156 TYR A O 1
ATOM 1213 N N . ALA A 1 157 ? 6.264 -3.389 -5.150 1.00 96.81 157 ALA A N 1
ATOM 1214 C CA . ALA A 1 157 ? 7.279 -2.464 -5.628 1.00 96.81 157 ALA A CA 1
ATOM 1215 C C . ALA A 1 157 ? 7.711 -2.801 -7.056 1.00 96.81 157 ALA A C 1
ATOM 1217 O O . ALA A 1 157 ? 8.007 -3.947 -7.380 1.00 96.81 157 ALA A O 1
ATOM 1218 N N . ASN A 1 158 ? 7.794 -1.791 -7.920 1.00 95.38 158 ASN A N 1
ATOM 1219 C CA . ASN A 1 158 ? 8.381 -1.970 -9.243 1.00 95.38 158 ASN A CA 1
ATOM 1220 C C . ASN A 1 158 ? 9.909 -2.072 -9.115 1.00 95.38 158 ASN A C 1
ATOM 1222 O O . ASN A 1 158 ? 10.572 -1.108 -8.730 1.00 95.38 158 ASN A O 1
ATOM 1226 N N . ALA A 1 159 ? 10.477 -3.213 -9.501 1.00 92.81 159 ALA A N 1
ATOM 1227 C CA . ALA A 1 159 ? 11.923 -3.424 -9.527 1.00 92.81 159 ALA A CA 1
ATOM 1228 C C . ALA A 1 159 ? 12.612 -2.650 -10.665 1.00 92.81 159 ALA A C 1
ATOM 1230 O O . ALA A 1 159 ? 13.810 -2.366 -10.611 1.00 92.81 159 ALA A O 1
ATOM 1231 N N . ASN A 1 160 ? 11.865 -2.308 -11.723 1.00 88.69 160 ASN A N 1
ATOM 1232 C CA . ASN A 1 160 ? 12.381 -1.640 -12.913 1.00 88.69 160 ASN A CA 1
ATOM 1233 C C . ASN A 1 160 ? 11.344 -0.679 -13.519 1.00 88.69 160 ASN A C 1
ATOM 1235 O O . ASN A 1 160 ? 10.142 -0.891 -13.390 1.00 88.69 160 ASN A O 1
ATOM 1239 N N . PHE A 1 161 ? 11.829 0.323 -14.261 1.00 88.19 161 PHE A N 1
ATOM 1240 C CA . PHE A 1 161 ? 11.047 1.247 -15.105 1.00 88.19 161 PHE A CA 1
ATOM 1241 C C . PHE A 1 161 ? 9.998 2.122 -14.398 1.00 88.19 161 PHE A C 1
ATOM 1243 O O . PHE A 1 161 ? 9.282 2.876 -15.056 1.00 88.19 161 PHE A O 1
ATOM 1250 N N . ASP A 1 162 ? 9.936 2.098 -13.067 1.00 87.19 162 ASP A N 1
ATOM 1251 C CA . ASP A 1 162 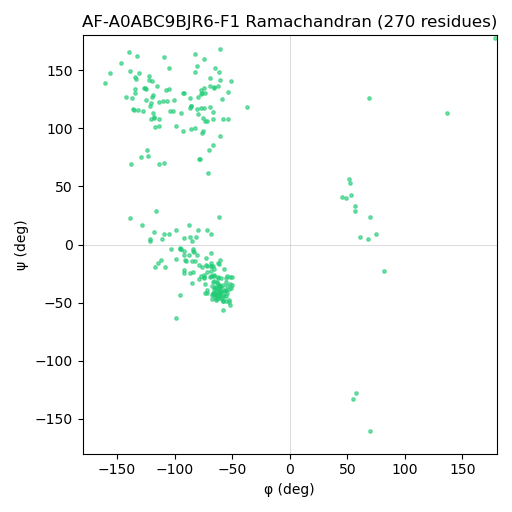? 9.214 3.111 -12.306 1.00 87.19 162 ASP A CA 1
ATOM 1252 C C . ASP A 1 162 ? 10.124 4.316 -12.054 1.00 87.19 162 ASP A C 1
ATOM 1254 O O . ASP A 1 162 ? 10.997 4.314 -11.187 1.00 87.19 162 ASP A O 1
ATOM 1258 N N . HIS A 1 163 ? 9.941 5.342 -12.880 1.00 82.12 163 HIS A N 1
ATOM 1259 C CA . HIS A 1 163 ? 10.674 6.603 -12.778 1.00 82.12 163 HIS A CA 1
ATOM 1260 C C . HIS A 1 163 ? 10.061 7.572 -11.758 1.00 82.12 163 HIS A C 1
ATOM 1262 O O . HIS A 1 163 ? 10.624 8.638 -11.523 1.00 82.12 163 HIS A O 1
ATOM 1268 N N . MET A 1 164 ? 8.900 7.239 -11.186 1.00 81.88 164 MET A N 1
ATOM 1269 C CA . MET A 1 164 ? 8.208 8.086 -10.215 1.00 81.88 164 MET A CA 1
ATOM 1270 C C . MET A 1 164 ? 8.545 7.672 -8.787 1.00 81.88 164 MET A C 1
ATOM 1272 O O . MET A 1 164 ? 8.779 8.526 -7.933 1.00 81.88 164 MET A O 1
ATOM 1276 N N . VAL A 1 165 ? 8.564 6.366 -8.525 1.00 86.31 165 VAL A N 1
ATOM 1277 C CA . VAL A 1 165 ? 8.815 5.812 -7.199 1.00 86.31 165 VAL A CA 1
ATOM 1278 C C . VAL A 1 165 ? 9.856 4.711 -7.304 1.00 86.31 165 VAL A C 1
ATOM 1280 O O . VAL A 1 165 ? 9.640 3.674 -7.921 1.00 86.31 165 VAL A O 1
ATOM 1283 N N . GLY A 1 166 ? 11.006 4.947 -6.673 1.00 87.50 166 GLY A N 1
ATOM 1284 C CA . GLY A 1 166 ? 12.107 3.994 -6.686 1.00 87.50 166 GLY A CA 1
ATOM 1285 C C . GLY A 1 166 ? 11.765 2.681 -5.982 1.00 87.50 166 GLY A C 1
ATOM 1286 O O . GLY A 1 166 ? 10.997 2.653 -5.015 1.00 87.50 166 GLY A O 1
ATOM 1287 N N . TRP A 1 167 ? 12.415 1.606 -6.426 1.00 91.44 167 TRP A N 1
ATOM 1288 C CA . TRP A 1 167 ? 12.280 0.269 -5.845 1.00 91.44 167 TRP A CA 1
ATOM 1289 C C . TRP A 1 167 ? 12.497 0.291 -4.326 1.00 91.44 167 TRP A C 1
ATOM 1291 O O . TRP A 1 167 ? 11.608 -0.078 -3.571 1.00 91.44 167 TRP A O 1
ATOM 1301 N N . ARG A 1 168 ? 13.615 0.874 -3.879 1.00 90.56 168 ARG A N 1
ATOM 1302 C CA . ARG A 1 168 ? 14.012 0.983 -2.468 1.00 90.56 168 ARG A CA 1
ATOM 1303 C C . ARG A 1 168 ? 12.932 1.588 -1.558 1.00 90.56 168 ARG A C 1
ATOM 1305 O O . ARG A 1 168 ? 12.585 1.020 -0.525 1.00 90.56 168 ARG A O 1
ATOM 1312 N N . THR A 1 169 ? 12.378 2.731 -1.971 1.00 90.62 169 THR A N 1
ATOM 1313 C CA . THR A 1 169 ? 11.363 3.460 -1.192 1.00 90.62 169 THR A CA 1
ATOM 1314 C C . THR A 1 169 ? 10.004 2.765 -1.221 1.00 90.62 169 THR A C 1
ATOM 1316 O O . THR A 1 169 ? 9.306 2.765 -0.211 1.00 90.62 169 THR A O 1
ATOM 1319 N N . SER A 1 170 ? 9.643 2.119 -2.336 1.00 93.44 170 SER A N 1
ATOM 1320 C CA . SER A 1 170 ? 8.385 1.371 -2.433 1.00 93.44 170 SER A CA 1
ATOM 1321 C C . SER A 1 170 ? 8.407 0.025 -1.741 1.00 93.44 170 SER A C 1
ATOM 1323 O O . SER A 1 170 ? 7.365 -0.405 -1.264 1.00 93.44 170 SER A O 1
ATOM 1325 N N . SER A 1 171 ? 9.576 -0.596 -1.611 1.00 95.06 171 SER A N 1
ATOM 1326 C CA . SER A 1 171 ? 9.733 -1.873 -0.928 1.00 95.06 171 SER A CA 1
ATOM 1327 C C . SER A 1 171 ? 10.149 -1.760 0.540 1.00 95.06 171 SER A C 1
ATOM 1329 O O . SER A 1 171 ? 10.286 -2.797 1.180 1.00 95.06 171 SER A O 1
ATOM 1331 N N . ILE A 1 172 ? 10.404 -0.557 1.073 1.00 94.88 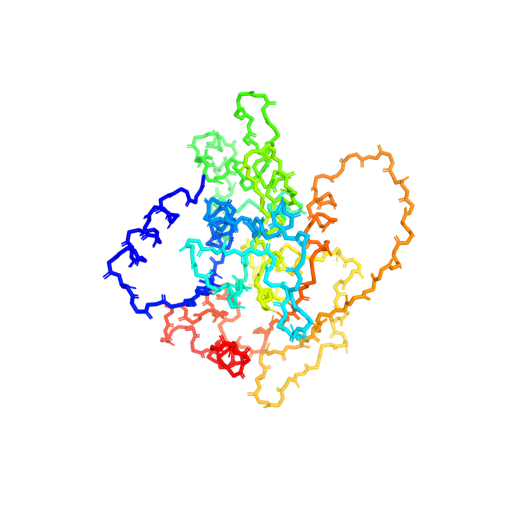172 ILE A N 1
ATOM 1332 C CA . ILE A 1 172 ? 10.893 -0.351 2.454 1.00 94.88 172 ILE A CA 1
ATOM 1333 C C . ILE A 1 172 ? 12.129 -1.233 2.718 1.00 94.88 172 ILE A C 1
ATOM 1335 O O . ILE A 1 172 ? 12.125 -2.106 3.590 1.00 94.88 172 ILE A O 1
ATOM 1339 N N . ARG A 1 173 ? 13.148 -1.070 1.871 1.00 92.88 173 ARG A N 1
ATOM 1340 C CA . ARG A 1 173 ? 14.428 -1.789 1.956 1.00 92.88 173 ARG A CA 1
ATOM 1341 C C . ARG A 1 173 ? 15.579 -0.809 1.819 1.00 92.88 173 ARG A C 1
ATOM 1343 O O . ARG A 1 173 ? 15.390 0.291 1.314 1.00 92.88 173 ARG A O 1
ATOM 1350 N N . ARG A 1 174 ? 16.776 -1.214 2.218 1.00 90.00 174 ARG A N 1
ATOM 1351 C CA . ARG A 1 174 ? 18.044 -0.548 1.904 1.00 90.00 174 ARG A CA 1
ATOM 1352 C C . ARG A 1 174 ? 18.523 -0.961 0.524 1.00 90.00 174 ARG A C 1
ATOM 1354 O O . ARG A 1 174 ? 18.102 -1.972 -0.029 1.00 90.00 174 ARG A O 1
ATOM 1361 N N . GLN A 1 175 ? 19.472 -0.215 -0.038 1.00 87.19 175 GLN A N 1
ATOM 1362 C CA . GLN A 1 175 ? 20.011 -0.538 -1.364 1.00 87.19 175 GLN A CA 1
ATOM 1363 C C . GLN A 1 175 ? 20.656 -1.933 -1.422 1.00 87.19 175 GLN A C 1
ATOM 1365 O O . GLN A 1 175 ? 20.554 -2.608 -2.443 1.00 87.19 175 GLN A O 1
ATOM 1370 N N . HIS A 1 176 ? 21.329 -2.351 -0.347 1.00 86.50 176 HIS A N 1
ATOM 1371 C CA . HIS A 1 176 ? 22.017 -3.641 -0.276 1.00 86.50 176 HIS A CA 1
ATOM 1372 C C . HIS A 1 176 ? 21.084 -4.816 0.070 1.00 86.50 176 HIS A C 1
ATOM 1374 O O . HIS A 1 176 ? 21.473 -5.962 -0.132 1.00 86.50 176 HIS A O 1
ATOM 1380 N N . GLU A 1 177 ? 19.866 -4.534 0.544 1.00 89.69 177 GLU A N 1
ATOM 1381 C CA . GLU A 1 177 ? 18.812 -5.523 0.822 1.00 89.69 177 GLU A CA 1
ATOM 1382 C C . GLU A 1 177 ? 17.987 -5.866 -0.428 1.00 89.69 177 GLU A C 1
ATOM 1384 O O . GLU A 1 177 ? 17.237 -6.841 -0.438 1.00 89.69 177 GLU A O 1
ATOM 1389 N N . LEU A 1 178 ? 18.097 -5.071 -1.500 1.00 89.75 178 LEU A N 1
ATOM 1390 C CA . LEU A 1 178 ? 17.371 -5.342 -2.737 1.00 89.75 178 LEU A CA 1
ATOM 1391 C C . LEU A 1 178 ? 17.868 -6.646 -3.394 1.00 89.75 178 LEU A C 1
ATOM 1393 O O . LEU A 1 178 ? 19.082 -6.852 -3.528 1.00 89.75 178 LEU A O 1
ATOM 1397 N N . PRO A 1 179 ? 16.954 -7.513 -3.869 1.00 86.88 179 PRO A N 1
ATOM 1398 C CA . PRO A 1 179 ? 17.294 -8.737 -4.566 1.00 86.88 179 PRO A CA 1
ATOM 1399 C C . PRO A 1 179 ? 18.217 -8.462 -5.743 1.00 86.88 179 PRO A C 1
ATOM 1401 O O . PRO A 1 179 ? 17.968 -7.609 -6.598 1.00 86.88 179 PRO A O 1
ATOM 1404 N N . LYS A 1 180 ? 19.297 -9.236 -5.829 1.00 81.81 180 LYS A N 1
ATOM 1405 C CA . LYS A 1 180 ? 20.166 -9.195 -7.004 1.00 81.81 180 LYS A CA 1
ATOM 1406 C C . LYS A 1 180 ? 19.349 -9.643 -8.214 1.00 81.81 180 LYS A C 1
ATOM 1408 O O . LYS A 1 180 ? 18.692 -10.675 -8.145 1.00 81.81 180 LYS A O 1
ATOM 1413 N N . HIS A 1 181 ? 19.469 -8.950 -9.348 1.00 73.56 181 HIS A N 1
ATOM 1414 C CA . HIS A 1 181 ? 18.707 -9.262 -10.571 1.00 73.56 181 HIS A CA 1
ATOM 1415 C C . HIS A 1 181 ? 18.755 -10.739 -11.005 1.00 73.56 181 HIS A C 1
ATOM 1417 O O . HIS A 1 181 ? 17.821 -11.221 -11.629 1.00 73.56 181 HIS A O 1
ATOM 1423 N N . ARG A 1 182 ? 19.826 -11.469 -10.668 1.00 65.56 182 ARG A N 1
ATOM 1424 C CA . ARG A 1 182 ? 19.980 -12.902 -10.979 1.00 65.56 182 ARG A CA 1
ATOM 1425 C C . ARG A 1 182 ? 19.082 -13.829 -10.148 1.00 65.56 182 ARG A C 1
ATOM 1427 O O . ARG A 1 182 ? 18.921 -14.978 -10.529 1.00 65.56 182 ARG A O 1
ATOM 1434 N N . LEU A 1 183 ? 18.555 -13.353 -9.021 1.00 67.88 183 LEU A N 1
ATOM 1435 C CA . LEU A 1 183 ? 17.678 -14.100 -8.111 1.00 67.88 183 LEU A CA 1
ATOM 1436 C C . LEU A 1 183 ? 16.192 -13.847 -8.389 1.00 67.88 183 LEU A C 1
ATOM 1438 O O . LEU A 1 183 ? 15.341 -14.428 -7.726 1.00 67.88 183 LEU A O 1
ATOM 1442 N N . LEU A 1 184 ? 15.885 -12.971 -9.348 1.00 74.56 184 LEU A N 1
ATOM 1443 C CA . LEU A 1 184 ? 14.522 -12.675 -9.759 1.00 74.56 184 LEU A CA 1
ATOM 1444 C C . LEU A 1 184 ? 13.982 -13.854 -10.578 1.00 74.56 184 LEU A C 1
ATOM 1446 O O . LEU A 1 184 ? 14.386 -14.060 -11.726 1.00 74.56 184 LEU A O 1
ATOM 1450 N N . VAL A 1 185 ? 13.093 -14.638 -9.972 1.00 75.44 185 VAL A N 1
ATOM 1451 C CA . VAL A 1 185 ? 12.437 -15.794 -10.590 1.00 75.44 185 VAL A CA 1
ATOM 1452 C C . VAL A 1 185 ? 11.009 -15.403 -10.918 1.00 75.44 185 VAL A C 1
ATOM 1454 O O . VAL A 1 185 ? 10.320 -14.797 -10.107 1.00 75.44 185 VAL A O 1
ATOM 1457 N N . ARG A 1 186 ? 10.566 -15.736 -12.127 1.00 75.19 186 ARG A N 1
ATOM 1458 C CA . ARG A 1 186 ? 9.189 -15.473 -12.537 1.00 75.19 186 ARG A CA 1
ATOM 1459 C C . ARG A 1 186 ? 8.268 -16.493 -11.910 1.00 75.19 186 ARG A C 1
ATOM 1461 O O . ARG A 1 186 ? 8.538 -17.688 -12.007 1.00 75.19 186 ARG A O 1
ATOM 1468 N N . ASP A 1 187 ? 7.179 -16.008 -11.346 1.00 87.44 187 ASP A N 1
ATOM 1469 C CA . ASP A 1 187 ? 6.065 -16.865 -10.990 1.00 87.44 187 ASP A CA 1
ATOM 1470 C C . ASP A 1 187 ? 5.379 -17.387 -12.269 1.00 87.44 187 ASP A C 1
ATOM 1472 O O . ASP A 1 187 ? 5.208 -16.651 -13.246 1.00 87.44 187 ASP A O 1
ATOM 1476 N N . GLU A 1 188 ? 5.035 -18.677 -12.294 1.00 87.50 188 GLU A N 1
ATOM 1477 C CA . GLU A 1 188 ? 4.384 -19.309 -13.451 1.00 87.50 188 GLU A CA 1
ATOM 1478 C C . GLU A 1 188 ? 2.963 -18.778 -13.670 1.00 87.50 188 GLU A C 1
ATOM 1480 O O . GLU A 1 188 ? 2.526 -18.619 -14.811 1.00 87.50 188 GLU A O 1
ATOM 1485 N N . LYS A 1 189 ? 2.250 -18.485 -12.578 1.00 94.12 189 LYS A N 1
ATOM 1486 C CA . LYS A 1 189 ? 0.878 -17.981 -12.591 1.00 94.12 189 LYS A CA 1
ATOM 1487 C C . LYS A 1 189 ? 0.836 -16.463 -12.749 1.00 94.12 189 LYS A C 1
ATOM 1489 O O . LYS A 1 189 ? -0.079 -15.954 -13.397 1.00 94.12 189 LYS A O 1
ATOM 1494 N N . TYR A 1 190 ? 1.822 -15.751 -12.200 1.00 95.50 190 TYR A N 1
ATOM 1495 C CA . TYR A 1 190 ? 1.909 -14.288 -12.259 1.00 95.50 190 TYR A CA 1
ATOM 1496 C C . TYR A 1 190 ? 3.244 -13.8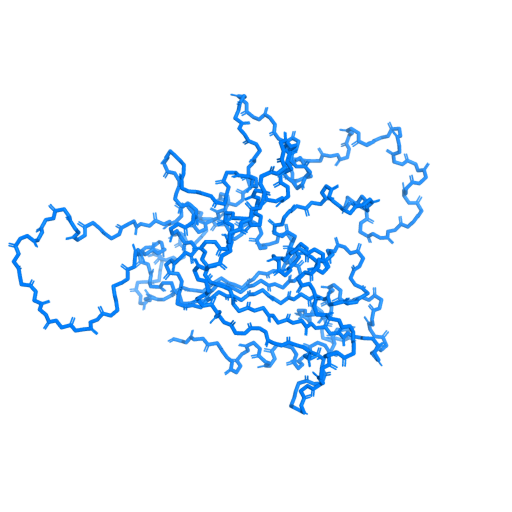24 -12.871 1.00 95.50 190 TYR A C 1
ATOM 1498 O O . TYR A 1 190 ? 4.175 -13.462 -12.149 1.00 95.50 190 TYR A O 1
ATOM 1506 N N . PRO A 1 191 ? 3.371 -13.814 -14.211 1.00 93.31 191 PRO A N 1
ATOM 1507 C CA . PRO A 1 191 ? 4.647 -13.614 -14.904 1.00 93.31 191 PRO A CA 1
ATOM 1508 C C . PRO A 1 191 ? 5.408 -12.318 -14.584 1.00 93.31 191 PRO A C 1
ATOM 1510 O O . PRO A 1 191 ? 6.614 -12.244 -14.863 1.00 93.31 191 PRO A O 1
ATOM 1513 N N . HIS A 1 192 ? 4.730 -11.289 -14.067 1.00 95.25 192 HIS A N 1
ATOM 1514 C CA . HIS A 1 192 ? 5.344 -10.023 -13.664 1.00 95.25 192 HIS A CA 1
ATOM 1515 C C . HIS A 1 192 ? 5.780 -9.986 -12.199 1.00 95.25 192 HIS A C 1
ATOM 1517 O O . HIS A 1 192 ? 6.559 -9.100 -11.844 1.00 95.25 192 HIS A O 1
ATOM 1523 N N . ILE A 1 193 ? 5.348 -10.936 -11.367 1.00 95.62 193 ILE A N 1
ATOM 1524 C CA . ILE A 1 193 ? 5.879 -11.123 -10.016 1.00 95.62 193 ILE A CA 1
ATOM 1525 C C . ILE A 1 193 ? 7.236 -11.815 -10.136 1.00 95.62 193 ILE A C 1
ATOM 1527 O O . ILE A 1 193 ? 7.348 -12.919 -10.671 1.00 95.62 193 ILE A O 1
ATOM 1531 N N . VAL A 1 194 ? 8.286 -11.128 -9.684 1.00 94.38 194 VAL A N 1
ATOM 1532 C CA . VAL A 1 194 ? 9.675 -11.575 -9.866 1.00 94.38 194 VAL A CA 1
ATOM 1533 C C . VAL A 1 194 ? 10.391 -11.929 -8.568 1.00 94.38 194 VAL A C 1
ATOM 1535 O O . VAL A 1 194 ? 11.450 -12.557 -8.601 1.00 94.38 194 VAL A O 1
ATOM 1538 N N . TYR A 1 195 ? 9.856 -11.503 -7.428 1.00 94.50 195 TYR A N 1
ATOM 1539 C CA . TYR A 1 195 ? 10.350 -11.888 -6.112 1.00 94.50 195 TYR A CA 1
ATOM 1540 C C . TYR A 1 195 ? 9.274 -11.636 -5.057 1.00 94.50 195 TYR A C 1
ATOM 1542 O O . TYR A 1 195 ? 8.601 -10.608 -5.093 1.00 94.50 195 TYR A O 1
ATOM 1550 N N . VAL A 1 196 ? 9.127 -12.568 -4.116 1.00 93.69 196 VAL A N 1
ATOM 1551 C CA . VAL A 1 196 ? 8.232 -12.432 -2.962 1.00 93.69 196 VAL A CA 1
ATOM 1552 C C . VAL A 1 196 ? 9.035 -12.710 -1.701 1.00 93.69 196 VAL A C 1
ATOM 1554 O O . VAL A 1 196 ? 9.507 -13.825 -1.476 1.00 93.69 196 VAL A O 1
ATOM 1557 N N . GLU A 1 197 ? 9.172 -11.688 -0.871 1.00 92.00 197 GLU A N 1
ATOM 1558 C CA . GLU A 1 197 ? 9.685 -11.787 0.486 1.00 92.00 197 GLU A CA 1
ATOM 1559 C C . GLU A 1 197 ? 8.492 -11.934 1.429 1.00 92.00 197 GLU A C 1
ATOM 1561 O O . GLU A 1 197 ? 7.677 -11.019 1.559 1.00 92.00 197 GLU A O 1
ATOM 1566 N N . LYS A 1 198 ? 8.357 -13.099 2.066 1.00 87.38 198 LYS A N 1
ATOM 1567 C CA . LYS A 1 198 ? 7.338 -13.296 3.105 1.00 87.38 198 LYS A CA 1
ATOM 1568 C C . LYS A 1 198 ? 7.755 -12.582 4.388 1.00 87.38 198 LYS A C 1
ATOM 1570 O O . LYS A 1 198 ? 8.935 -12.315 4.582 1.00 87.38 198 LYS A O 1
ATOM 1575 N N . GLU A 1 199 ? 6.795 -12.309 5.268 1.00 76.06 199 GLU A N 1
ATOM 1576 C CA . GLU A 1 199 ? 7.063 -11.739 6.591 1.00 76.06 199 GLU A CA 1
ATOM 1577 C C . GLU A 1 199 ? 8.099 -12.599 7.346 1.00 76.06 199 GLU A C 1
ATOM 1579 O O . GLU A 1 199 ? 7.802 -13.718 7.767 1.00 76.06 199 GLU A O 1
ATOM 1584 N N . VAL A 1 200 ? 9.331 -12.099 7.496 1.00 64.25 200 VAL A N 1
ATOM 1585 C CA . VAL A 1 200 ? 10.375 -12.760 8.290 1.00 64.25 200 VAL A CA 1
ATOM 1586 C C . VAL A 1 200 ? 10.522 -12.030 9.621 1.00 64.25 200 VAL A C 1
ATOM 1588 O O . VAL A 1 200 ? 10.959 -10.883 9.672 1.00 64.25 200 VAL A O 1
ATOM 1591 N N . THR A 1 201 ? 10.202 -12.706 10.723 1.00 51.84 201 THR A N 1
ATOM 1592 C CA . THR A 1 201 ? 10.526 -12.262 12.087 1.00 51.84 201 THR A CA 1
ATOM 1593 C C . THR A 1 201 ? 11.995 -12.550 12.397 1.00 51.84 201 THR A C 1
ATOM 1595 O O . THR A 1 201 ? 12.306 -13.480 13.138 1.00 51.84 201 THR A O 1
ATOM 1598 N N . ASN A 1 202 ? 12.919 -11.783 11.819 1.00 48.62 202 ASN A N 1
ATOM 1599 C CA . ASN A 1 202 ? 14.327 -11.851 12.207 1.00 48.62 202 ASN A CA 1
ATOM 1600 C C . ASN A 1 202 ? 14.653 -10.719 13.186 1.00 48.62 202 ASN A C 1
ATOM 1602 O O . ASN A 1 202 ? 14.856 -9.576 12.798 1.00 48.62 202 ASN A O 1
ATOM 1606 N N . ASN A 1 203 ? 14.735 -11.070 14.472 1.00 43.06 203 ASN A N 1
ATOM 1607 C CA . ASN A 1 203 ? 15.043 -10.161 15.585 1.00 43.06 203 ASN A CA 1
ATOM 1608 C C . ASN A 1 203 ? 16.539 -9.838 15.753 1.00 43.06 203 ASN A C 1
ATOM 1610 O O . ASN A 1 203 ? 16.927 -9.303 16.787 1.00 43.06 203 ASN A O 1
ATOM 1614 N N . ASN A 1 204 ? 17.394 -10.157 14.782 1.00 44.06 204 ASN A N 1
ATOM 1615 C CA . ASN A 1 204 ? 18.841 -10.074 14.969 1.00 44.06 204 ASN A CA 1
ATOM 1616 C C . ASN A 1 204 ? 19.512 -9.292 13.841 1.00 44.06 204 ASN A C 1
ATOM 1618 O O . ASN A 1 204 ? 20.207 -9.869 13.010 1.00 44.06 204 ASN A O 1
ATOM 1622 N N . GLU A 1 205 ? 19.374 -7.969 13.864 1.00 49.75 205 GLU A N 1
ATOM 1623 C CA . GLU A 1 205 ? 20.340 -7.088 13.209 1.00 49.75 205 GLU A CA 1
ATOM 1624 C C . GLU A 1 205 ? 21.084 -6.277 14.270 1.00 49.75 205 GLU A C 1
ATOM 1626 O O . GLU A 1 205 ? 20.589 -5.315 14.854 1.00 49.75 205 GLU A O 1
ATOM 1631 N N . THR A 1 206 ? 22.308 -6.723 14.552 1.00 48.91 206 THR A N 1
ATOM 1632 C CA . THR A 1 206 ? 23.301 -5.927 15.272 1.00 48.91 206 THR A CA 1
ATOM 1633 C C . THR A 1 206 ? 23.945 -5.002 14.245 1.00 48.91 206 THR A C 1
ATOM 1635 O O . THR A 1 206 ? 24.794 -5.446 13.478 1.00 48.91 206 THR A O 1
ATOM 1638 N N . GLU A 1 207 ? 23.534 -3.735 14.186 1.00 56.97 207 GLU A N 1
ATOM 1639 C CA . GLU A 1 207 ? 24.091 -2.781 13.218 1.00 56.97 207 GLU A CA 1
ATOM 1640 C C . GLU A 1 207 ? 25.003 -1.735 13.861 1.00 56.97 207 GLU A C 1
ATOM 1642 O O . GLU A 1 207 ? 24.669 -1.084 14.857 1.00 56.97 207 GLU A O 1
ATOM 1647 N N . ALA A 1 208 ? 26.161 -1.560 13.222 1.00 48.94 208 ALA A N 1
ATOM 1648 C CA . ALA A 1 208 ? 27.167 -0.560 13.529 1.00 48.94 208 ALA A CA 1
ATOM 1649 C C . ALA A 1 208 ? 26.581 0.857 13.427 1.00 48.94 208 ALA A C 1
ATOM 1651 O O . ALA A 1 208 ? 26.039 1.261 12.401 1.00 48.94 208 ALA A O 1
ATOM 1652 N N . ARG A 1 209 ? 26.708 1.630 14.508 1.00 48.53 209 ARG A N 1
ATOM 1653 C CA . ARG A 1 209 ? 26.285 3.032 14.556 1.00 48.53 209 ARG A CA 1
ATOM 1654 C C . ARG A 1 209 ? 27.234 3.887 13.716 1.00 48.53 209 ARG A C 1
ATOM 1656 O O . ARG A 1 209 ? 28.345 4.182 14.146 1.00 48.53 209 ARG A O 1
ATOM 1663 N N . THR A 1 210 ? 26.792 4.332 12.546 1.00 54.44 210 THR A N 1
ATOM 1664 C CA . THR A 1 210 ? 27.365 5.511 11.888 1.00 54.44 210 THR A CA 1
ATOM 1665 C C . THR A 1 210 ? 26.789 6.769 12.538 1.00 54.44 210 THR A C 1
ATOM 1667 O O . THR A 1 210 ? 25.576 6.922 12.620 1.00 54.44 210 THR A O 1
ATOM 1670 N N . ASN A 1 211 ? 27.645 7.687 12.994 1.00 57.88 211 ASN A N 1
ATOM 1671 C CA . ASN A 1 211 ? 27.255 8.923 13.700 1.00 57.88 211 ASN A CA 1
ATOM 1672 C C . ASN A 1 211 ? 26.592 10.000 12.805 1.00 57.88 211 ASN A C 1
ATOM 1674 O O . ASN A 1 211 ? 26.474 11.151 13.218 1.00 57.88 211 ASN A O 1
ATOM 1678 N N . VAL A 1 212 ? 26.188 9.664 11.576 1.00 72.12 212 VAL A N 1
ATOM 1679 C CA . VAL A 1 212 ? 25.564 10.605 10.633 1.00 72.12 212 VAL A CA 1
ATOM 1680 C C . VAL A 1 212 ? 24.055 10.385 10.647 1.00 72.12 212 VAL A C 1
ATOM 1682 O O . VAL A 1 212 ? 23.594 9.269 10.424 1.00 72.12 212 VAL A O 1
ATOM 1685 N N . TYR A 1 213 ? 23.294 11.446 10.920 1.00 77.12 213 TYR A N 1
ATOM 1686 C CA . TYR A 1 213 ? 21.834 11.419 10.859 1.00 77.12 213 TYR A CA 1
ATOM 1687 C C . TYR A 1 213 ? 21.373 11.223 9.411 1.00 77.12 213 TYR A C 1
ATOM 1689 O O . TYR A 1 213 ? 21.571 12.104 8.572 1.00 77.12 213 TYR A O 1
ATOM 1697 N N . ASP A 1 214 ? 20.748 10.080 9.140 1.00 83.94 214 ASP A N 1
ATOM 1698 C CA . ASP A 1 214 ? 20.111 9.767 7.865 1.00 83.94 214 ASP A CA 1
ATOM 1699 C C . ASP A 1 214 ? 18.604 9.543 8.094 1.00 83.94 214 ASP A C 1
ATOM 1701 O O . ASP A 1 214 ? 18.211 8.545 8.709 1.00 83.94 214 ASP A O 1
ATOM 1705 N N . PRO A 1 215 ? 17.735 10.467 7.639 1.00 83.44 215 PRO A N 1
ATOM 1706 C CA . PRO A 1 215 ? 16.297 10.329 7.824 1.00 83.44 215 PRO A CA 1
ATOM 1707 C C . PRO A 1 215 ? 15.714 9.134 7.058 1.00 83.44 215 PRO A C 1
ATOM 1709 O O . PRO A 1 215 ? 14.680 8.610 7.468 1.00 83.44 215 PRO A O 1
ATOM 1712 N N . GLU A 1 216 ? 16.337 8.700 5.956 1.00 84.88 216 GLU A N 1
ATOM 1713 C CA . GLU A 1 216 ? 15.875 7.525 5.217 1.00 84.88 216 GLU A CA 1
ATOM 1714 C C . GLU A 1 216 ? 16.066 6.260 6.056 1.00 84.88 216 GLU A C 1
ATOM 1716 O O . GLU A 1 216 ? 15.117 5.493 6.222 1.00 84.88 216 GLU A O 1
ATOM 1721 N N . GLU A 1 217 ? 17.244 6.094 6.663 1.00 88.06 217 GLU A N 1
ATOM 1722 C CA . GLU A 1 217 ? 17.517 4.970 7.563 1.00 88.06 217 GLU A CA 1
ATOM 1723 C C . GLU A 1 217 ? 16.596 4.937 8.768 1.00 88.06 217 GLU A C 1
ATOM 1725 O O . GLU A 1 217 ? 16.124 3.878 9.178 1.00 88.06 217 GLU A O 1
ATOM 1730 N N . GLU A 1 218 ? 16.290 6.095 9.340 1.00 89.81 218 GLU A N 1
ATOM 1731 C CA . GLU A 1 218 ? 15.354 6.123 10.449 1.00 89.81 218 GLU A CA 1
ATOM 1732 C C . GLU A 1 218 ? 13.944 5.698 10.031 1.00 89.81 218 GLU A C 1
ATOM 1734 O O . GLU A 1 218 ? 13.268 4.977 10.769 1.00 89.81 218 GLU A O 1
ATOM 1739 N N . MET A 1 219 ? 13.514 6.080 8.825 1.00 91.50 219 MET A N 1
ATOM 1740 C CA . MET A 1 219 ? 12.238 5.614 8.297 1.00 91.50 219 MET A CA 1
ATOM 1741 C C . MET A 1 219 ? 12.236 4.110 8.034 1.00 91.50 219 MET A C 1
ATOM 1743 O O . MET A 1 219 ? 11.243 3.459 8.359 1.00 91.50 219 MET A O 1
ATOM 1747 N N . ILE A 1 220 ? 13.325 3.560 7.485 1.00 92.06 220 ILE A N 1
ATOM 1748 C CA . ILE A 1 220 ? 13.486 2.112 7.296 1.00 92.06 220 ILE A CA 1
ATOM 1749 C C . ILE A 1 220 ? 13.365 1.423 8.654 1.00 92.06 220 ILE A C 1
ATOM 1751 O O . ILE A 1 220 ? 12.452 0.625 8.838 1.00 92.06 220 ILE A O 1
ATOM 1755 N N . ARG A 1 221 ? 14.185 1.812 9.636 1.00 92.25 221 ARG A N 1
ATOM 1756 C CA . ARG A 1 221 ? 14.190 1.232 10.990 1.00 92.25 221 ARG A CA 1
ATOM 1757 C C . ARG A 1 221 ? 12.845 1.319 11.700 1.00 92.25 221 ARG A C 1
ATOM 1759 O O . ARG A 1 221 ? 12.482 0.400 12.426 1.00 92.25 221 ARG A O 1
ATOM 1766 N N . GLY A 1 222 ? 12.112 2.418 11.550 1.00 92.94 222 GLY A N 1
ATOM 1767 C CA . GLY A 1 222 ? 10.789 2.552 12.160 1.00 92.94 222 GLY A CA 1
ATOM 1768 C C . GLY A 1 222 ? 9.736 1.681 11.469 1.00 92.94 222 GLY A C 1
ATOM 1769 O O . GLY A 1 222 ? 8.948 1.010 12.133 1.00 92.94 222 GLY A O 1
ATOM 1770 N N . LEU A 1 223 ? 9.749 1.627 10.134 1.00 94.38 223 LEU A N 1
ATOM 1771 C CA . LEU A 1 223 ? 8.778 0.853 9.357 1.00 94.38 223 LEU A CA 1
ATOM 1772 C C . LEU A 1 223 ? 9.016 -0.658 9.396 1.00 94.38 223 LEU A C 1
ATOM 1774 O O . LEU A 1 223 ? 8.047 -1.404 9.276 1.00 94.38 223 LEU A O 1
ATOM 1778 N N . THR A 1 224 ? 10.261 -1.109 9.563 1.00 93.88 224 THR A N 1
ATOM 1779 C CA . THR A 1 224 ? 10.613 -2.536 9.648 1.00 93.88 224 THR A CA 1
ATOM 1780 C C . THR A 1 224 ? 10.450 -3.126 11.050 1.00 93.88 224 THR A C 1
ATOM 1782 O O . THR A 1 224 ? 10.553 -4.338 11.211 1.00 93.88 224 THR A O 1
ATOM 1785 N N . GLN A 1 225 ? 10.091 -2.317 12.058 1.00 91.62 225 GLN A N 1
ATOM 1786 C CA . GLN A 1 225 ? 9.636 -2.811 13.372 1.00 91.62 225 GLN A CA 1
ATOM 1787 C C . GLN A 1 225 ? 8.276 -3.525 13.325 1.00 91.62 225 GLN A C 1
ATOM 1789 O O . GLN A 1 225 ? 7.822 -4.068 14.336 1.00 91.62 225 GLN A O 1
ATOM 1794 N N . VAL A 1 226 ? 7.595 -3.487 12.182 1.00 91.31 226 VAL A N 1
ATOM 1795 C CA . VAL A 1 226 ? 6.444 -4.337 11.880 1.00 91.31 226 VAL A CA 1
ATOM 1796 C C . VAL A 1 226 ? 6.789 -5.169 10.644 1.00 91.31 226 VAL A C 1
ATOM 1798 O O . VAL A 1 226 ? 7.444 -4.648 9.738 1.00 91.31 226 VAL A O 1
ATOM 1801 N N . PRO A 1 227 ? 6.402 -6.452 10.588 1.00 92.19 227 PRO A N 1
ATOM 1802 C CA . PRO A 1 227 ? 6.755 -7.297 9.458 1.00 92.19 227 PRO A CA 1
ATOM 1803 C C . PRO A 1 227 ? 5.994 -6.858 8.201 1.00 92.19 227 PRO A C 1
ATOM 1805 O O . PRO A 1 227 ? 4.835 -6.457 8.278 1.00 92.19 227 PRO A O 1
ATOM 1808 N N . TRP A 1 228 ? 6.646 -6.927 7.044 1.00 95.50 228 TRP A N 1
ATOM 1809 C CA . TRP A 1 228 ? 6.036 -6.645 5.745 1.00 95.50 228 TRP A CA 1
ATOM 1810 C C . TRP A 1 228 ? 6.254 -7.830 4.820 1.00 95.50 228 TRP A C 1
ATOM 1812 O O . TRP A 1 228 ? 7.376 -8.318 4.694 1.00 95.50 228 TRP A O 1
ATOM 1822 N N . GLU A 1 229 ? 5.204 -8.238 4.120 1.00 96.75 229 GLU A N 1
ATOM 1823 C CA . GLU A 1 229 ? 5.369 -8.971 2.875 1.00 96.75 229 GLU A CA 1
ATOM 1824 C C . GLU A 1 229 ? 5.805 -7.975 1.794 1.00 96.75 229 GLU A C 1
ATOM 1826 O O . GLU A 1 229 ? 5.263 -6.869 1.677 1.00 96.75 229 GLU A O 1
ATOM 1831 N N . ARG A 1 230 ? 6.802 -8.341 0.995 1.00 96.44 230 ARG A N 1
ATOM 1832 C CA . ARG A 1 230 ? 7.308 -7.478 -0.071 1.00 96.44 230 ARG A CA 1
ATOM 1833 C C . ARG A 1 230 ? 7.268 -8.219 -1.388 1.00 96.44 230 ARG A C 1
ATOM 1835 O O . ARG A 1 230 ? 7.846 -9.293 -1.519 1.00 96.44 230 ARG A O 1
ATOM 1842 N N . VAL A 1 231 ? 6.596 -7.627 -2.362 1.00 96.69 231 VAL A N 1
ATOM 1843 C CA . VAL A 1 231 ? 6.379 -8.237 -3.670 1.00 96.69 231 VAL A CA 1
ATOM 1844 C C . VAL A 1 231 ? 7.017 -7.352 -4.726 1.00 96.69 231 VAL A C 1
ATOM 1846 O O . VAL A 1 231 ? 6.578 -6.227 -4.958 1.00 96.69 231 VAL A O 1
ATOM 1849 N N . ASP A 1 232 ? 8.061 -7.856 -5.372 1.00 96.44 232 ASP A N 1
ATOM 1850 C CA . ASP A 1 232 ? 8.744 -7.137 -6.437 1.00 96.44 232 ASP A CA 1
ATOM 1851 C C . ASP A 1 232 ? 8.149 -7.509 -7.794 1.00 96.44 232 ASP A C 1
ATOM 1853 O O . ASP A 1 232 ? 7.999 -8.684 -8.145 1.00 96.44 232 ASP A O 1
ATOM 1857 N N . VAL A 1 233 ? 7.831 -6.476 -8.567 1.00 96.25 233 VAL A N 1
ATOM 1858 C CA . VAL A 1 233 ? 7.163 -6.549 -9.864 1.00 96.25 233 VAL A CA 1
ATOM 1859 C C . VAL A 1 233 ? 8.105 -6.042 -10.949 1.00 96.25 233 VAL A C 1
ATOM 1861 O O . VAL A 1 233 ? 8.759 -5.011 -10.783 1.00 96.25 233 VAL A O 1
ATOM 1864 N N . SER A 1 234 ? 8.180 -6.728 -12.089 1.00 94.75 234 SER A N 1
ATOM 1865 C CA . SER A 1 234 ? 8.977 -6.262 -13.226 1.00 94.75 234 SER A CA 1
ATOM 1866 C C . SER A 1 234 ? 8.242 -6.381 -14.553 1.00 94.75 234 SER A C 1
ATOM 1868 O O . SER A 1 234 ? 8.025 -7.468 -15.086 1.00 94.75 234 SER A O 1
ATOM 1870 N N . PHE A 1 235 ? 7.989 -5.224 -15.163 1.00 93.25 235 PHE A N 1
ATOM 1871 C CA . PHE A 1 235 ? 7.453 -5.101 -16.518 1.00 93.25 235 PHE A CA 1
ATOM 1872 C C . PHE A 1 235 ? 8.543 -5.102 -17.596 1.00 93.25 235 PHE A C 1
ATOM 1874 O O . PHE A 1 235 ? 8.284 -4.717 -18.727 1.00 93.25 235 PHE A O 1
ATOM 1881 N N . GLN A 1 236 ? 9.779 -5.532 -17.309 1.00 90.12 236 GLN A N 1
ATOM 1882 C CA . GLN A 1 236 ? 10.906 -5.397 -18.247 1.00 90.12 236 GLN A CA 1
ATOM 1883 C C . GLN A 1 236 ? 10.637 -5.950 -19.659 1.00 90.12 236 GLN A C 1
ATOM 1885 O O . GLN A 1 236 ? 11.129 -5.385 -20.641 1.00 90.12 236 GLN A O 1
ATOM 1890 N N . LYS A 1 237 ? 9.856 -7.034 -19.773 1.00 87.69 237 LYS A N 1
ATOM 1891 C CA . LYS A 1 237 ? 9.477 -7.649 -21.060 1.00 87.69 237 LYS A CA 1
ATOM 1892 C C . LYS A 1 237 ? 8.131 -7.166 -21.619 1.00 87.69 237 LYS A C 1
ATOM 1894 O O . LYS A 1 237 ? 7.777 -7.564 -22.721 1.00 87.69 237 LYS A O 1
ATOM 1899 N N . SER A 1 238 ? 7.409 -6.323 -20.890 1.00 89.88 238 SER A N 1
ATOM 1900 C CA . SER A 1 238 ? 6.146 -5.732 -21.326 1.00 89.88 238 SER A CA 1
ATOM 1901 C C . SER A 1 238 ? 6.396 -4.506 -22.212 1.00 89.88 238 SER A C 1
ATOM 1903 O O . SER A 1 238 ? 7.366 -3.758 -22.036 1.00 89.88 238 SER A O 1
ATOM 1905 N N . SER A 1 239 ? 5.490 -4.281 -23.165 1.00 88.88 239 SER A N 1
ATOM 1906 C CA . SER A 1 239 ? 5.450 -3.046 -23.959 1.00 88.88 239 SER A CA 1
ATOM 1907 C C . SER A 1 239 ? 5.052 -1.823 -23.112 1.00 88.88 239 SER A C 1
ATOM 1909 O O . SER A 1 239 ? 5.443 -0.701 -23.428 1.00 88.88 239 SER A O 1
ATOM 1911 N N . GLN A 1 240 ? 4.369 -2.047 -21.983 1.00 89.38 240 GLN A N 1
ATOM 1912 C CA . GLN A 1 240 ? 3.866 -1.043 -21.040 1.00 89.38 240 GLN A CA 1
ATOM 1913 C C . GLN A 1 240 ? 4.910 -0.642 -19.978 1.00 89.38 240 GLN A C 1
ATOM 1915 O O . GLN A 1 240 ? 4.619 0.140 -19.074 1.00 89.38 240 GLN A O 1
ATOM 1920 N N . ARG A 1 241 ? 6.163 -1.110 -20.090 1.00 89.00 241 ARG A N 1
ATOM 1921 C CA . ARG A 1 241 ? 7.235 -0.832 -19.114 1.00 89.00 241 ARG A CA 1
ATOM 1922 C C . ARG A 1 241 ? 7.475 0.650 -18.839 1.00 89.00 241 ARG A C 1
ATOM 1924 O O . ARG A 1 241 ? 7.731 1.012 -17.702 1.00 89.00 241 ARG A O 1
ATOM 1931 N N . LEU A 1 242 ? 7.344 1.520 -19.844 1.00 87.75 242 LEU A N 1
ATOM 1932 C CA . LEU A 1 242 ? 7.541 2.969 -19.670 1.00 87.75 242 LEU A CA 1
ATOM 1933 C C . LEU A 1 242 ? 6.448 3.624 -18.811 1.00 87.75 242 LEU A C 1
ATOM 1935 O O . LEU A 1 242 ? 6.625 4.734 -18.321 1.00 87.75 242 LEU A O 1
ATOM 1939 N N . VAL A 1 243 ? 5.328 2.928 -18.612 1.00 89.56 243 VAL A N 1
ATOM 1940 C CA . VAL A 1 243 ? 4.224 3.326 -17.736 1.00 89.56 243 VAL A CA 1
ATOM 1941 C C . VAL A 1 243 ? 4.048 2.329 -16.585 1.00 89.56 243 VAL A C 1
ATOM 1943 O O . VAL A 1 243 ? 2.944 2.185 -16.056 1.00 89.56 243 VAL A O 1
ATOM 1946 N N . ALA A 1 244 ? 5.129 1.657 -16.161 1.00 91.25 244 ALA A N 1
ATOM 1947 C CA . ALA A 1 244 ? 5.134 0.665 -15.078 1.00 91.25 244 ALA A CA 1
ATOM 1948 C C . ALA A 1 244 ? 4.465 1.176 -13.790 1.00 91.25 244 ALA A C 1
ATOM 1950 O O . ALA A 1 244 ? 3.709 0.440 -13.154 1.00 91.25 244 ALA A O 1
ATOM 1951 N N . HIS A 1 245 ? 4.656 2.460 -13.461 1.00 93.38 245 HIS A N 1
ATOM 1952 C CA . HIS A 1 245 ? 4.036 3.092 -12.293 1.00 93.38 245 HIS A CA 1
ATOM 1953 C C . HIS A 1 245 ? 2.505 2.976 -12.290 1.00 93.38 245 HIS A C 1
ATOM 1955 O O . HIS A 1 245 ? 1.905 2.745 -11.249 1.00 93.38 245 HIS A O 1
ATOM 1961 N N . ASN A 1 246 ? 1.856 3.122 -13.448 1.00 92.06 246 ASN A N 1
ATOM 1962 C CA . ASN A 1 246 ? 0.402 2.981 -13.575 1.00 92.06 246 ASN A CA 1
ATOM 1963 C C . ASN A 1 246 ? -0.018 1.552 -13.936 1.00 92.06 246 ASN A C 1
ATOM 1965 O O . ASN A 1 246 ? -1.144 1.155 -13.637 1.00 92.06 246 ASN A O 1
ATOM 1969 N N . THR A 1 247 ? 0.885 0.793 -14.559 1.00 94.12 247 THR A N 1
ATOM 1970 C CA . THR A 1 247 ? 0.643 -0.591 -14.974 1.00 94.12 247 THR A CA 1
ATOM 1971 C C . THR A 1 247 ? 0.472 -1.502 -13.772 1.00 94.12 247 THR A C 1
ATOM 1973 O O . THR A 1 247 ? -0.485 -2.263 -13.745 1.00 94.12 247 THR A O 1
ATOM 1976 N N . ILE A 1 248 ? 1.285 -1.332 -12.724 1.00 95.25 248 ILE A N 1
ATOM 1977 C CA . ILE A 1 248 ? 1.225 -2.146 -11.498 1.00 95.25 248 ILE A CA 1
ATOM 1978 C C . ILE A 1 248 ? -0.163 -2.184 -10.826 1.00 95.25 248 ILE A C 1
ATOM 1980 O O . ILE A 1 248 ? -0.483 -3.161 -10.162 1.00 95.25 248 ILE A O 1
ATOM 1984 N N . GLN A 1 249 ? -0.988 -1.144 -11.005 1.00 93.25 249 GLN A N 1
ATOM 1985 C CA . GLN A 1 249 ? -2.346 -1.062 -10.450 1.00 93.25 249 GLN A CA 1
ATOM 1986 C C . GLN A 1 249 ? -3.461 -1.135 -11.508 1.00 93.25 249 GLN A C 1
ATOM 1988 O O . GLN A 1 249 ? -4.621 -0.896 -11.187 1.00 93.25 249 GLN A O 1
ATOM 1993 N N . VAL A 1 250 ? -3.116 -1.365 -12.779 1.00 93.12 250 VAL A N 1
ATOM 1994 C CA . VAL A 1 250 ? -4.066 -1.383 -13.905 1.00 93.12 250 VAL A CA 1
ATOM 1995 C C . VAL A 1 250 ? -4.927 -0.108 -13.959 1.00 93.12 250 VAL A C 1
ATOM 1997 O O . VAL A 1 250 ? -6.153 -0.157 -13.993 1.00 93.12 250 VAL A O 1
ATOM 2000 N N . LYS A 1 251 ? -4.292 1.076 -13.961 1.00 85.75 251 LYS A N 1
ATOM 2001 C CA . LYS A 1 251 ? -5.019 2.363 -13.899 1.00 85.75 251 LYS A CA 1
ATOM 2002 C C . LYS A 1 251 ? -6.080 2.516 -14.998 1.00 85.75 251 LYS A C 1
ATOM 2004 O O . LYS A 1 251 ? -7.160 3.043 -14.747 1.00 85.75 251 LYS A O 1
ATOM 2009 N N . SER A 1 252 ? -5.755 2.106 -16.220 1.00 84.44 252 SER A N 1
ATOM 2010 C CA . SER A 1 252 ? -6.704 2.010 -17.325 1.00 84.44 252 SER A CA 1
ATOM 2011 C C . SER A 1 252 ? -6.469 0.704 -18.059 1.00 84.44 252 SER A C 1
ATOM 2013 O O . SER A 1 252 ? -5.400 0.517 -18.635 1.00 84.44 252 SER A O 1
ATOM 2015 N N . TYR A 1 253 ? -7.453 -0.195 -18.055 1.00 82.19 253 TYR A N 1
ATOM 2016 C CA . TYR A 1 253 ? -7.296 -1.544 -18.607 1.00 82.19 253 TYR A CA 1
ATOM 2017 C C . TYR A 1 253 ? -6.771 -1.543 -20.051 1.00 82.19 253 TYR A C 1
ATOM 2019 O O . TYR A 1 253 ? -5.894 -2.329 -20.381 1.00 82.19 253 TYR A O 1
ATOM 2027 N N . TRP A 1 254 ? -7.213 -0.596 -20.886 1.00 82.06 254 TRP A N 1
ATOM 2028 C CA . TRP A 1 254 ? -6.756 -0.472 -22.277 1.00 82.06 254 TRP A CA 1
ATOM 2029 C C . TRP A 1 254 ? -5.246 -0.177 -22.423 1.00 82.06 254 TRP A C 1
ATOM 2031 O O . TRP A 1 254 ? -4.641 -0.579 -23.411 1.00 82.06 254 TRP A O 1
ATOM 2041 N N . LEU A 1 255 ? -4.627 0.501 -21.448 1.00 79.44 255 LEU A N 1
ATOM 2042 C CA . LEU A 1 255 ? -3.202 0.880 -21.471 1.00 79.44 255 LEU A CA 1
ATOM 2043 C C . LEU A 1 255 ? -2.325 0.091 -20.500 1.00 79.44 255 LEU A C 1
ATOM 2045 O O . LEU A 1 255 ? -1.103 0.143 -20.608 1.00 79.44 255 LEU A O 1
ATOM 2049 N N . ASN A 1 256 ? -2.941 -0.529 -19.499 1.00 90.00 256 ASN A N 1
ATOM 2050 C CA . ASN A 1 256 ? -2.283 -1.049 -18.305 1.00 90.00 256 ASN A CA 1
ATOM 2051 C C . ASN A 1 256 ? -2.646 -2.517 -18.034 1.00 90.00 256 ASN A C 1
ATOM 2053 O O . ASN A 1 256 ? -2.457 -2.995 -16.916 1.00 90.00 256 ASN A O 1
ATOM 2057 N N . SER A 1 257 ? -3.188 -3.219 -19.035 1.00 93.00 257 SER A N 1
ATOM 2058 C CA . SER A 1 257 ? -3.627 -4.618 -18.944 1.00 93.00 257 SER A CA 1
ATOM 2059 C C . SER A 1 257 ? -2.540 -5.573 -18.463 1.00 93.00 257 SER A C 1
ATOM 2061 O O . SER A 1 257 ? -2.864 -6.586 -17.850 1.00 93.00 257 SER A O 1
ATOM 2063 N N . ASP A 1 258 ? -1.264 -5.266 -18.721 1.00 92.81 258 ASP A N 1
ATOM 2064 C CA . ASP A 1 258 ? -0.164 -6.176 -18.402 1.00 92.81 258 ASP A CA 1
ATOM 2065 C C . ASP A 1 258 ? 0.033 -6.316 -16.891 1.00 92.81 258 ASP A C 1
ATOM 2067 O O . ASP A 1 258 ? 0.622 -7.293 -16.464 1.00 92.81 258 ASP A O 1
ATOM 2071 N N . GLY A 1 259 ? -0.484 -5.392 -16.072 1.00 94.75 259 GLY A N 1
ATOM 2072 C CA . GLY A 1 259 ? -0.473 -5.528 -14.613 1.00 94.75 259 GLY A CA 1
ATOM 2073 C C . GLY A 1 259 ? -1.634 -6.335 -14.033 1.00 94.75 259 GLY A C 1
ATOM 2074 O O . GLY A 1 259 ? -1.751 -6.425 -12.812 1.00 94.75 259 GLY A O 1
ATOM 2075 N N . ALA A 1 260 ? -2.520 -6.901 -14.859 1.00 96.31 260 ALA A N 1
ATOM 2076 C CA . ALA A 1 260 ? -3.671 -7.658 -14.368 1.00 96.31 260 ALA A CA 1
ATOM 2077 C C . ALA A 1 260 ? -3.259 -8.884 -13.539 1.00 96.31 260 ALA A C 1
ATOM 2079 O O . ALA A 1 260 ? -3.919 -9.201 -12.554 1.00 96.31 260 ALA A O 1
ATOM 2080 N N . ASP A 1 261 ? -2.148 -9.541 -13.880 1.00 95.75 261 ASP A N 1
ATOM 2081 C CA . ASP A 1 261 ? -1.613 -10.659 -13.102 1.00 95.75 261 ASP A CA 1
ATOM 2082 C C . ASP A 1 261 ? -1.114 -10.221 -11.716 1.00 95.75 261 ASP A C 1
ATOM 2084 O O . ASP A 1 261 ? -1.283 -10.957 -10.749 1.00 95.75 261 ASP A O 1
ATOM 2088 N N . VAL A 1 262 ? -0.595 -8.999 -11.586 1.00 97.25 262 VAL A N 1
ATOM 2089 C CA . VAL A 1 262 ? -0.224 -8.405 -10.292 1.00 97.25 262 VAL A CA 1
ATOM 2090 C C . VAL A 1 262 ? -1.461 -8.180 -9.416 1.00 97.25 262 VAL A C 1
ATOM 2092 O O . VAL A 1 262 ? -1.446 -8.491 -8.224 1.00 97.25 262 VAL A O 1
ATOM 2095 N N . ILE A 1 263 ? -2.557 -7.684 -10.001 1.00 97.31 263 ILE A N 1
ATOM 2096 C CA . ILE A 1 263 ? -3.834 -7.528 -9.289 1.00 97.31 263 ILE A CA 1
ATOM 2097 C C . ILE A 1 263 ? -4.413 -8.889 -8.900 1.00 97.31 263 ILE A C 1
ATOM 2099 O O . ILE A 1 263 ? -4.852 -9.049 -7.763 1.00 97.31 263 ILE A O 1
ATOM 2103 N N . ASN A 1 264 ? -4.346 -9.881 -9.788 1.00 97.19 264 ASN A N 1
ATOM 2104 C CA . ASN A 1 264 ? -4.776 -11.245 -9.482 1.00 97.19 264 ASN A CA 1
ATOM 2105 C C . ASN A 1 264 ? -3.944 -11.850 -8.342 1.00 97.19 264 ASN A C 1
ATOM 2107 O O . ASN A 1 264 ? -4.518 -12.425 -7.424 1.00 97.19 264 ASN A O 1
ATOM 2111 N N . HIS A 1 265 ? -2.620 -11.652 -8.332 1.00 97.56 265 HIS A N 1
ATOM 2112 C CA . HIS A 1 265 ? -1.768 -12.064 -7.211 1.00 97.56 265 HIS A CA 1
ATOM 2113 C C . HIS A 1 265 ? -2.221 -11.413 -5.899 1.00 97.56 265 HIS A C 1
ATOM 2115 O O . HIS A 1 265 ? -2.2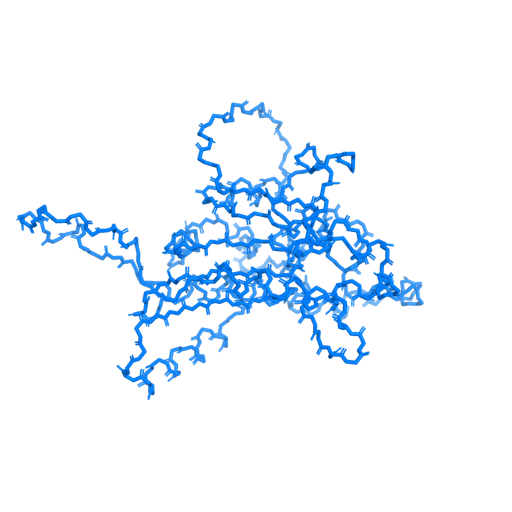93 -12.077 -4.865 1.00 97.56 265 HIS A O 1
ATOM 2121 N N . MET A 1 266 ? -2.554 -10.119 -5.919 1.00 97.56 266 MET A N 1
ATOM 2122 C CA . MET A 1 266 ? -3.070 -9.433 -4.735 1.00 97.56 266 MET A CA 1
ATOM 2123 C C . MET A 1 266 ? -4.406 -10.011 -4.267 1.00 97.56 266 MET A C 1
ATOM 2125 O O . MET A 1 266 ? -4.538 -10.284 -3.074 1.00 97.56 266 MET A O 1
ATOM 2129 N N . MET A 1 267 ? -5.351 -10.229 -5.186 1.00 97.06 267 MET A N 1
ATOM 2130 C CA . MET A 1 267 ? -6.677 -10.776 -4.887 1.00 97.06 267 MET A CA 1
ATOM 2131 C C . MET A 1 267 ? -6.603 -12.196 -4.323 1.00 97.06 267 MET A C 1
ATOM 2133 O O . MET A 1 267 ? -7.237 -12.478 -3.311 1.00 97.06 267 MET A O 1
ATOM 2137 N N . ASP A 1 268 ? -5.779 -13.057 -4.91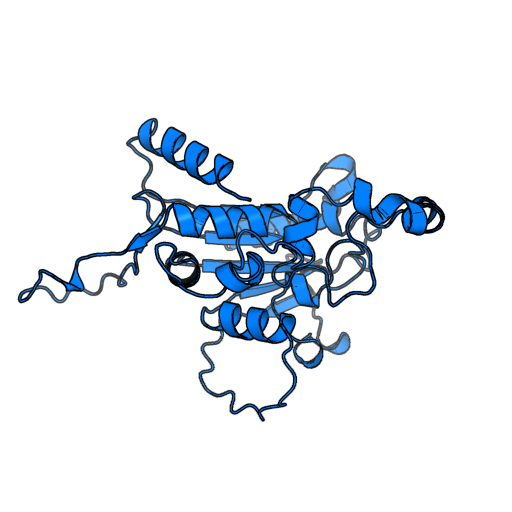8 1.00 97.00 268 ASP A N 1
ATOM 2138 C CA . ASP A 1 268 ? -5.634 -14.456 -4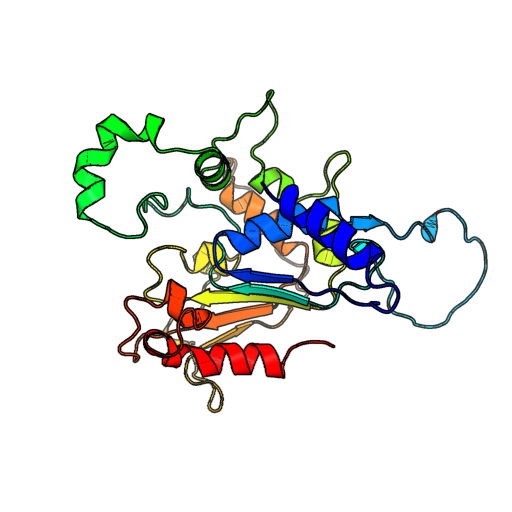.502 1.00 97.00 268 ASP A CA 1
ATOM 2139 C C . ASP A 1 268 ? -4.972 -14.603 -3.124 1.00 97.00 268 ASP A C 1
ATOM 2141 O O . ASP A 1 268 ? -5.108 -15.639 -2.477 1.00 97.00 268 ASP A O 1
ATOM 2145 N N . ASN A 1 269 ? -4.289 -13.557 -2.649 1.00 96.25 269 ASN A N 1
ATOM 2146 C CA . ASN A 1 269 ? -3.696 -13.495 -1.314 1.00 96.25 269 ASN A CA 1
ATOM 2147 C C . ASN A 1 269 ? -4.436 -12.516 -0.373 1.00 96.25 269 ASN A C 1
ATOM 2149 O O . ASN A 1 269 ? -3.930 -12.190 0.704 1.00 96.25 269 ASN A O 1
ATOM 2153 N N . PHE A 1 270 ? -5.596 -11.984 -0.766 1.00 97.12 270 PHE A N 1
ATOM 2154 C CA . PHE A 1 270 ? -6.335 -10.999 0.025 1.00 97.12 270 PHE A CA 1
ATOM 2155 C C . PHE A 1 270 ? -7.073 -11.666 1.193 1.00 97.12 270 PHE A C 1
ATOM 2157 O O . PHE A 1 270 ? -7.814 -12.628 0.998 1.00 97.12 270 PHE A O 1
ATOM 2164 N N . ILE A 1 271 ? -6.912 -11.143 2.413 1.00 95.88 271 ILE A N 1
ATOM 2165 C CA . ILE A 1 271 ? -7.600 -11.690 3.592 1.00 95.88 271 ILE A CA 1
ATOM 2166 C C . ILE A 1 271 ? -8.994 -11.060 3.721 1.00 95.88 271 ILE A C 1
ATOM 2168 O O . ILE A 1 271 ? -9.113 -9.835 3.762 1.00 95.88 271 ILE A O 1
ATOM 2172 N N . VAL A 1 272 ? -10.041 -11.884 3.815 1.00 90.44 272 VAL A N 1
ATOM 2173 C CA . VAL A 1 272 ? -11.451 -11.452 3.936 1.00 90.44 272 VAL A CA 1
ATOM 2174 C C . VAL A 1 272 ? -11.963 -11.548 5.363 1.00 90.44 272 VAL A C 1
ATOM 2176 O O . VAL A 1 272 ? -11.549 -12.432 6.144 1.00 90.44 272 VAL A O 1
#

Foldseek 3Di:
DQPVVLVVVLVVCVVDVPAAEDEDEAAEQRLVSVLVSLLVQWDADPPVPPDPDDDDDPDPPLRTAGSNHQAAEYEYELYQLLADQPDPAQLLPQPDPVCVVVCPVVVVVSCDPSNCLSNQNDCDPVDGRPSLVLLAQDDSTGSLSSVQSYPAYEFEAECDQRSNHHRCRRQLHDPVRDDDPVQQCADPQQRFFRDKDDFDPDPDDPDDDDVDDDSSVSSSVSNVVHTHIYTYTYCPVPPLSNVVSCLCVCVDCVRNVSNVSNVVVCVVPGDD